Protein AF-A0A924QAB0-F1 (afdb_monomer)

Radius of gyration: 37.14 Å; Cα contacts (8 Å, |Δi|>4): 170; chains: 1; bounding box: 120×72×113 Å

Secondary structure (DSSP, 8-state):
----------------HHHHHHHHHHHHHHHHHHHHHHHHHTTS---HHHHHHHHHHHHHT--TTGGGS----HHHHHHHHHHHHHTTS--HHHHHHHHHHHHTTTS-HHHHHHHHHHTT--HHHHHHHHHT----HHHHHHHHHHHHT-S--SSHHHHHHHHHHHHTTT--HHHHHHHSPPP-----THHHHT---------PPPP----------------------PPPP------PPPPPP-----

Mean predicted aligned error: 17.5 Å

Solvent-accessible surface area (backbone atoms only — not comparable to full-atom values): 16070 Å² total; per-residue (Å²): 138,85,86,81,85,81,77,82,81,72,80,79,75,79,72,70,63,70,61,59,52,56,54,50,46,38,51,52,50,50,50,54,50,49,54,52,52,49,59,49,46,75,74,41,78,48,31,68,52,50,48,54,52,52,54,54,50,57,63,72,71,54,50,86,76,56,68,75,47,69,77,80,51,74,65,54,52,51,53,50,52,52,53,36,35,75,70,63,72,37,44,56,59,62,24,39,41,52,52,44,66,69,34,60,75,70,44,27,73,59,37,52,51,53,51,39,50,77,40,63,47,53,68,66,55,45,48,56,39,51,68,74,57,86,74,60,64,65,62,33,51,47,55,52,45,46,74,73,63,68,62,78,29,70,38,67,68,48,30,52,52,57,37,51,52,41,46,76,31,40,44,54,70,70,58,34,56,72,71,48,57,77,31,60,71,78,78,57,75,70,63,67,74,72,66,66,84,81,79,76,80,87,82,83,86,85,87,83,80,87,83,86,86,82,85,89,82,90,84,83,84,87,80,91,81,88,84,91,84,83,87,85,78,89,82,87,79,86,77,87,77,86,80,80,88,83,80,82,87,133

Structure (mmCIF, N/CA/C/O backbone):
data_AF-A0A924QAB0-F1
#
_entry.id   AF-A0A924QAB0-F1
#
loop_
_atom_site.group_PDB
_atom_site.id
_atom_site.type_symbol
_atom_site.label_atom_id
_atom_site.label_alt_id
_atom_site.label_comp_id
_atom_site.label_asym_id
_atom_site.label_entity_id
_atom_site.label_seq_id
_atom_site.pdbx_PDB_ins_code
_atom_site.Cartn_x
_atom_site.Cartn_y
_atom_site.Cartn_z
_atom_site.occupancy
_atom_site.B_iso_or_equiv
_atom_site.auth_seq_id
_atom_site.auth_comp_id
_atom_site.auth_asym_id
_atom_site.auth_atom_id
_atom_site.pdbx_PDB_model_num
ATOM 1 N N . MET A 1 1 ? -47.669 15.654 79.015 1.00 45.69 1 MET A N 1
ATOM 2 C CA . MET A 1 1 ? -47.446 14.957 77.731 1.00 45.69 1 MET A CA 1
ATOM 3 C C . MET A 1 1 ? -46.705 15.909 76.801 1.00 45.69 1 MET A C 1
ATOM 5 O O . MET A 1 1 ? -47.313 16.860 76.335 1.00 45.69 1 MET A O 1
ATOM 9 N N . GLN A 1 2 ? -45.394 15.734 76.622 1.00 48.81 2 GLN A N 1
ATOM 10 C CA . GLN A 1 2 ? -44.591 16.508 75.665 1.00 48.81 2 GLN A CA 1
ATOM 11 C C . GLN A 1 2 ? -44.284 15.595 74.474 1.00 48.81 2 GLN A C 1
ATOM 13 O O . GLN A 1 2 ? -43.654 14.554 74.640 1.00 48.81 2 GLN A O 1
ATOM 18 N N . LEU A 1 3 ? -44.807 15.948 73.300 1.00 47.25 3 LEU A N 1
ATOM 19 C CA . LEU A 1 3 ? -44.614 15.214 72.050 1.00 47.25 3 LEU A CA 1
ATOM 20 C C . LEU A 1 3 ? -43.301 15.676 71.409 1.00 47.25 3 LEU A C 1
ATOM 22 O O . LEU A 1 3 ? -43.213 16.789 70.896 1.00 47.25 3 LEU A O 1
ATOM 26 N N . ALA A 1 4 ? -42.276 14.828 71.464 1.00 51.88 4 ALA A N 1
ATOM 27 C CA . ALA A 1 4 ? -41.023 15.043 70.754 1.00 51.88 4 ALA A CA 1
ATOM 28 C C . ALA A 1 4 ? -41.209 14.685 69.270 1.00 51.88 4 ALA A C 1
ATOM 30 O O . ALA A 1 4 ? -41.368 13.519 68.917 1.00 51.88 4 ALA A O 1
ATOM 31 N N . LEU A 1 5 ? -41.197 15.693 68.396 1.00 54.94 5 LEU A N 1
ATOM 32 C CA . LEU A 1 5 ? -41.153 15.509 66.945 1.00 54.94 5 LEU A CA 1
ATOM 33 C C . LEU A 1 5 ? -39.701 15.269 66.519 1.00 54.94 5 LEU A C 1
ATOM 35 O O . LEU A 1 5 ? -38.945 16.205 66.266 1.00 54.94 5 LEU A O 1
ATOM 39 N N . THR A 1 6 ? -39.296 14.004 66.474 1.00 59.25 6 THR A N 1
ATOM 40 C CA . THR A 1 6 ? -37.994 13.591 65.941 1.00 59.25 6 THR A CA 1
ATOM 41 C C . THR A 1 6 ? -38.109 13.459 64.423 1.00 59.25 6 THR A C 1
ATOM 43 O O . THR A 1 6 ? -38.646 12.479 63.913 1.00 59.25 6 THR A O 1
ATOM 46 N N . PHE A 1 7 ? -37.639 14.463 63.683 1.00 59.56 7 PHE A N 1
ATOM 47 C CA . PHE A 1 7 ? -37.536 14.370 62.226 1.00 59.56 7 PHE A CA 1
ATOM 48 C C . PHE A 1 7 ? -36.363 13.452 61.840 1.00 59.56 7 PHE A C 1
ATOM 50 O O . PHE A 1 7 ? -35.238 13.706 62.281 1.00 59.56 7 PHE A O 1
ATOM 57 N N . PRO A 1 8 ? -36.575 12.412 61.011 1.00 58.19 8 PRO A N 1
ATOM 58 C CA . PRO A 1 8 ? -35.480 11.600 60.503 1.00 58.19 8 PRO A CA 1
ATOM 59 C C . PRO A 1 8 ? -34.664 12.421 59.499 1.00 58.19 8 PRO A C 1
ATOM 61 O O . PRO A 1 8 ? -35.151 12.806 58.437 1.00 58.19 8 PRO A O 1
ATOM 64 N N . GLN A 1 9 ? -33.406 12.697 59.841 1.00 59.97 9 GLN A N 1
ATOM 65 C CA . GLN A 1 9 ? -32.417 13.226 58.906 1.00 59.97 9 GLN A CA 1
ATOM 66 C C . GLN A 1 9 ? -32.109 12.132 57.879 1.00 59.97 9 GLN A C 1
ATOM 68 O O . GLN A 1 9 ? -31.335 11.215 58.151 1.00 59.97 9 GLN A O 1
ATOM 73 N N . LEU A 1 10 ? -32.738 12.198 56.705 1.00 58.28 10 LEU A N 1
ATOM 74 C CA . LEU A 1 10 ? -32.291 11.404 55.567 1.00 58.28 10 LEU A CA 1
ATOM 75 C C . LEU A 1 10 ? -30.968 11.999 55.068 1.00 58.28 10 LEU A C 1
ATOM 77 O O . LEU A 1 10 ? -30.916 13.206 54.810 1.00 58.28 10 LEU A O 1
ATOM 81 N N . PRO A 1 11 ? -29.898 11.197 54.927 1.00 58.97 11 PRO A N 1
ATOM 82 C CA . PRO A 1 11 ? -28.639 11.702 54.414 1.00 58.97 11 PRO A CA 1
ATOM 83 C C . PRO A 1 11 ? -28.859 12.187 52.981 1.00 58.97 11 PRO A C 1
ATOM 85 O O . PRO A 1 11 ? -29.221 11.415 52.090 1.00 58.97 11 PRO A O 1
ATOM 88 N N . ILE A 1 12 ? -28.649 13.486 52.768 1.00 57.72 12 ILE A N 1
ATOM 89 C CA . ILE A 1 12 ? -28.595 14.092 51.441 1.00 57.72 12 ILE A CA 1
ATOM 90 C C . ILE A 1 12 ? -27.483 13.358 50.696 1.00 57.72 12 ILE A C 1
ATOM 92 O O . ILE A 1 12 ? -26.300 13.543 50.981 1.00 57.72 12 ILE A O 1
ATOM 96 N N . SER A 1 13 ? -27.864 12.477 49.773 1.00 60.22 13 SER A N 1
ATOM 97 C CA . SER A 1 13 ? -26.917 11.837 48.872 1.00 60.22 13 SER A CA 1
ATOM 98 C C . SER A 1 13 ? -26.316 12.943 48.018 1.00 60.22 13 SER A C 1
ATOM 100 O O . SER A 1 13 ? -26.971 13.474 47.120 1.00 60.22 13 SER A O 1
ATOM 102 N N . VAL A 1 14 ? -25.092 13.349 48.353 1.00 53.97 14 VAL A N 1
ATOM 103 C CA . VAL A 1 14 ? -24.302 14.286 47.558 1.00 53.97 14 VAL A CA 1
ATOM 104 C C . VAL A 1 14 ? -24.039 13.592 46.229 1.00 53.97 14 VAL A C 1
ATOM 106 O O . VAL A 1 14 ? -23.159 12.746 46.096 1.00 53.97 14 VAL A O 1
ATOM 109 N N . ASN A 1 15 ? -24.907 13.880 45.267 1.00 55.28 15 ASN A N 1
ATOM 110 C CA . ASN A 1 15 ? -24.904 13.251 43.963 1.00 55.28 15 ASN A CA 1
ATOM 111 C C . ASN A 1 15 ? -23.582 13.602 43.269 1.00 55.28 15 ASN A C 1
ATOM 113 O O . ASN A 1 15 ? -23.280 14.780 43.055 1.00 55.28 15 ASN A O 1
ATOM 117 N N . ASN A 1 16 ? -22.785 12.587 42.939 1.00 56.59 16 ASN A N 1
ATOM 118 C CA . ASN A 1 16 ? -21.448 12.723 42.366 1.00 56.59 16 ASN A CA 1
ATOM 119 C C . ASN A 1 16 ? -21.544 13.134 40.878 1.00 56.59 16 ASN A C 1
ATOM 121 O O . ASN A 1 16 ? -21.254 12.363 39.966 1.00 56.59 16 ASN A O 1
ATOM 125 N N . ARG A 1 17 ? -22.048 14.349 40.615 1.00 55.59 17 ARG A N 1
ATOM 126 C CA . ARG A 1 17 ? -22.424 14.854 39.278 1.00 55.59 17 ARG A CA 1
ATOM 127 C C . ARG A 1 17 ? -21.238 14.939 38.312 1.00 55.59 17 ARG A C 1
ATOM 129 O O . ARG A 1 17 ? -21.429 14.791 37.108 1.00 55.59 17 ARG A O 1
ATOM 136 N N . VAL A 1 18 ? -20.033 15.133 38.849 1.00 53.94 18 VAL A N 1
ATOM 137 C CA . VAL A 1 18 ? -18.791 15.332 38.085 1.00 53.94 18 VAL A CA 1
ATOM 138 C C . VAL A 1 18 ? -18.344 14.054 37.365 1.00 53.94 18 VAL A C 1
ATOM 140 O O . VAL A 1 18 ? -17.901 14.130 36.222 1.00 53.94 18 VAL A O 1
ATOM 143 N N . MET A 1 19 ? -18.544 12.873 37.964 1.00 50.47 19 MET A N 1
ATOM 144 C CA . MET A 1 19 ? -18.186 11.608 37.304 1.00 50.47 19 MET A CA 1
ATOM 145 C C . MET A 1 19 ? -19.077 11.318 36.085 1.00 50.47 19 MET A C 1
ATOM 147 O O . MET A 1 19 ? -18.583 10.885 35.050 1.00 50.47 19 MET A O 1
ATOM 151 N N . SER A 1 20 ? -20.373 11.655 36.151 1.00 60.69 20 SER A N 1
ATOM 152 C CA . SER A 1 20 ? -21.296 11.417 35.027 1.00 60.69 20 SER A CA 1
ATOM 153 C C . SER A 1 20 ? -20.988 12.264 33.784 1.00 60.69 20 SER A C 1
ATOM 155 O O . SER A 1 20 ? -21.244 11.820 32.665 1.00 60.69 20 SER A O 1
ATOM 157 N N . SER A 1 21 ? -20.426 13.469 33.959 1.00 66.94 21 SER A N 1
ATOM 158 C CA . SER A 1 21 ? -20.079 14.342 32.831 1.00 66.94 21 SER A CA 1
ATOM 159 C C . SER A 1 21 ? -18.831 13.870 32.093 1.00 66.94 21 SER A C 1
ATOM 161 O O . SER A 1 21 ? -18.817 13.873 30.866 1.00 66.94 21 SER A O 1
ATOM 163 N N . GLU A 1 22 ? -17.807 13.404 32.813 1.00 66.75 22 GLU A N 1
ATOM 164 C CA . GLU A 1 22 ? -16.574 12.924 32.176 1.00 66.75 22 GLU A CA 1
ATOM 165 C C . GLU A 1 22 ? -16.809 11.647 31.362 1.00 66.75 22 GLU A C 1
ATOM 167 O O . GLU A 1 22 ? -16.262 11.493 30.267 1.00 66.75 22 GLU A O 1
ATOM 172 N N . ASP A 1 23 ? -17.653 10.744 31.863 1.00 71.62 23 ASP A N 1
ATOM 173 C CA . ASP A 1 23 ? -18.007 9.517 31.150 1.00 71.62 23 ASP A CA 1
ATOM 174 C C . ASP A 1 23 ? -18.865 9.801 29.909 1.00 71.62 23 ASP A C 1
ATOM 176 O O . ASP A 1 23 ? -18.652 9.186 28.859 1.00 71.62 23 ASP A O 1
ATOM 180 N N . ALA A 1 24 ? -19.778 10.775 29.975 1.00 75.44 24 ALA A N 1
ATOM 181 C CA . ALA A 1 24 ? -20.552 11.220 28.816 1.00 75.44 24 ALA A CA 1
ATOM 182 C C . ALA A 1 24 ? -19.652 11.818 27.718 1.00 75.44 24 ALA A C 1
ATOM 184 O O . ALA A 1 24 ? -19.789 11.461 26.542 1.00 75.44 24 ALA A O 1
ATOM 185 N N . ASP A 1 25 ? -18.676 12.647 28.095 1.00 74.94 25 ASP A N 1
ATOM 186 C CA . ASP A 1 25 ? -17.728 13.254 27.155 1.00 74.94 25 ASP A CA 1
ATOM 187 C C . ASP A 1 25 ? -16.819 12.199 26.496 1.00 74.94 25 ASP A C 1
ATOM 189 O O . ASP A 1 25 ? -16.571 12.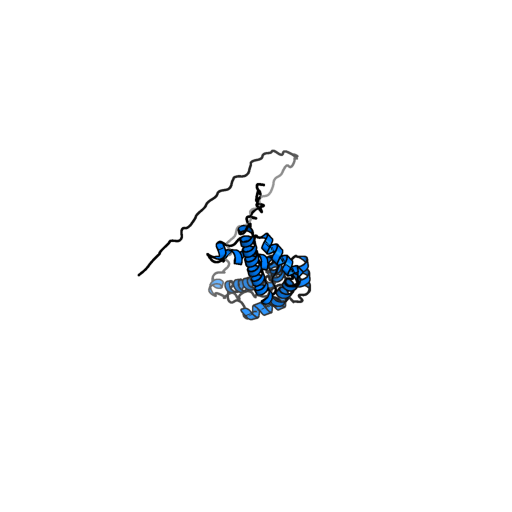242 25.283 1.00 74.94 25 ASP A O 1
ATOM 193 N N . LYS A 1 26 ? -16.353 11.199 27.264 1.00 75.25 26 LYS A N 1
ATOM 194 C CA . LYS A 1 26 ? -15.599 10.047 26.728 1.00 75.25 26 LYS A CA 1
ATOM 195 C C . LYS A 1 26 ? -16.433 9.256 25.726 1.00 75.25 26 LYS A C 1
ATOM 197 O O . LYS A 1 26 ? -15.941 8.914 24.647 1.00 75.25 26 LYS A O 1
ATOM 202 N N . GLN A 1 27 ? -17.699 8.990 26.044 1.00 80.56 27 GLN A N 1
ATOM 203 C CA . GLN A 1 27 ? -18.613 8.281 25.149 1.00 80.56 27 GLN A CA 1
ATOM 204 C C . GLN A 1 27 ? -18.868 9.063 23.856 1.00 80.56 27 GLN A C 1
ATOM 206 O O . GLN A 1 27 ? -18.890 8.471 22.774 1.00 80.56 27 GLN A O 1
ATOM 211 N N . GLU A 1 28 ? -19.028 10.385 23.923 1.00 82.88 28 GLU A N 1
ATOM 212 C 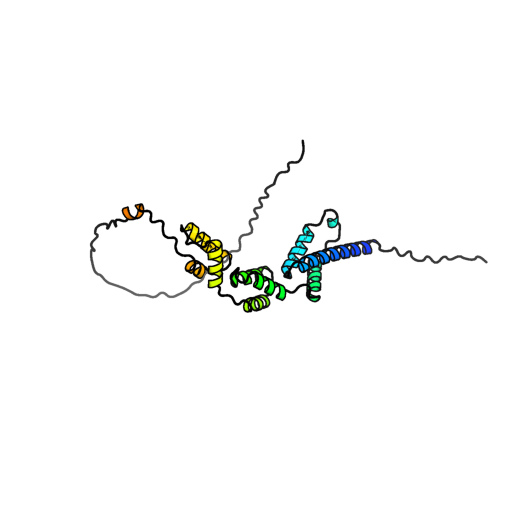CA . GLU A 1 28 ? -19.183 11.218 22.729 1.00 82.88 28 GLU A CA 1
ATOM 213 C C . GLU A 1 28 ? -17.912 11.202 21.865 1.00 82.88 28 GLU A C 1
ATOM 215 O O . GLU A 1 28 ? -17.983 11.027 20.642 1.00 82.88 28 GLU A O 1
ATOM 220 N N . ALA A 1 29 ? -16.733 11.300 22.486 1.00 81.06 29 ALA A N 1
ATOM 221 C CA . ALA A 1 29 ? -15.455 11.191 21.790 1.00 81.06 29 ALA A CA 1
ATOM 222 C C . ALA A 1 29 ? -15.280 9.820 21.109 1.00 81.06 29 ALA A C 1
ATOM 224 O O . ALA A 1 29 ? -14.831 9.753 19.958 1.00 81.06 29 ALA A O 1
ATOM 225 N N . ALA A 1 30 ? -15.682 8.734 21.775 1.00 84.44 30 ALA A N 1
ATOM 226 C CA . ALA A 1 30 ? -15.679 7.385 21.215 1.00 84.44 30 ALA A CA 1
ATOM 227 C C . ALA A 1 30 ? -16.650 7.255 20.027 1.00 84.44 30 ALA A C 1
ATOM 229 O O . ALA A 1 30 ? -16.272 6.727 18.979 1.00 84.44 30 ALA A O 1
ATOM 230 N N . LYS A 1 31 ? -17.867 7.813 20.126 1.00 88.12 31 LYS A N 1
ATOM 231 C CA . LYS A 1 31 ? -18.843 7.859 19.018 1.00 88.12 31 LYS A CA 1
ATOM 232 C C . LYS A 1 31 ? -18.293 8.616 17.808 1.00 88.12 31 LYS A C 1
ATOM 234 O O . LYS A 1 31 ? -18.409 8.140 16.680 1.00 88.12 31 LYS A O 1
ATOM 239 N N . LYS A 1 32 ? -17.638 9.763 18.019 1.00 87.69 32 LYS A N 1
ATOM 240 C CA . LYS A 1 32 ? -16.993 10.538 16.942 1.00 87.69 32 LYS A CA 1
ATOM 241 C C . LYS A 1 32 ? -15.880 9.743 16.254 1.00 87.69 32 LYS A C 1
ATOM 243 O O . LYS A 1 32 ? -15.826 9.716 15.022 1.00 87.69 32 LYS A O 1
ATOM 248 N N . LEU A 1 33 ? -15.026 9.058 17.022 1.00 89.12 33 LEU A N 1
ATOM 249 C CA . LEU A 1 33 ? -13.983 8.181 16.475 1.00 89.12 33 LEU A CA 1
ATOM 250 C C . LEU A 1 33 ? -14.575 7.014 15.684 1.00 89.12 33 LEU A C 1
ATOM 252 O O . LEU A 1 33 ? -14.123 6.753 14.569 1.00 89.12 33 LEU A O 1
ATOM 256 N N . ARG A 1 34 ? -15.623 6.371 16.210 1.00 91.25 34 ARG A N 1
ATOM 257 C CA . ARG A 1 34 ? -16.352 5.307 15.512 1.00 91.25 34 ARG A CA 1
ATOM 258 C C . ARG A 1 34 ? -16.911 5.797 14.181 1.00 91.25 34 ARG A C 1
ATOM 260 O O . ARG A 1 34 ? -16.648 5.189 13.151 1.00 91.25 34 ARG A O 1
ATOM 267 N N . ASN A 1 35 ? -17.607 6.933 14.176 1.00 92.62 35 ASN A N 1
ATOM 268 C CA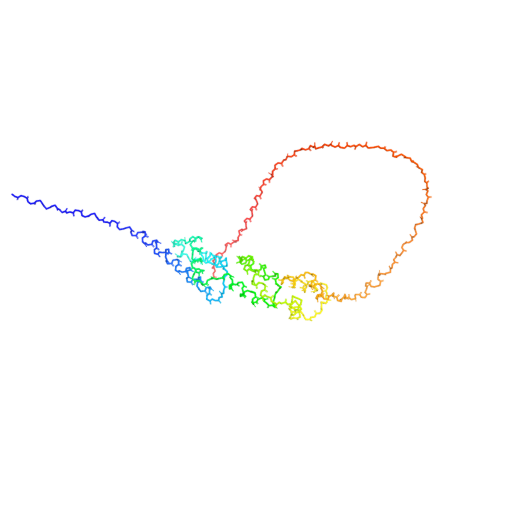 . ASN A 1 35 ? -18.161 7.525 12.958 1.00 92.62 35 ASN A CA 1
ATOM 269 C C . ASN A 1 35 ? -17.068 7.859 11.936 1.00 92.62 35 ASN A C 1
ATOM 271 O O . ASN A 1 35 ? -17.255 7.668 10.735 1.00 92.62 35 ASN A O 1
ATOM 275 N N . LYS A 1 36 ? -15.900 8.329 12.392 1.00 92.31 36 LYS A N 1
ATOM 276 C CA . LYS A 1 36 ? -14.752 8.570 11.513 1.00 92.31 36 LYS A CA 1
ATOM 277 C C . LYS A 1 36 ? -14.202 7.270 10.923 1.00 92.31 36 LYS A C 1
ATOM 279 O O . LYS A 1 36 ? -13.924 7.246 9.727 1.00 92.31 36 LYS A O 1
ATOM 284 N N . ALA A 1 37 ? -14.057 6.221 11.731 1.00 93.88 37 ALA A N 1
ATOM 285 C CA . ALA A 1 37 ? -13.598 4.909 11.279 1.00 93.88 37 ALA A CA 1
ATOM 286 C C . ALA A 1 37 ? -14.553 4.314 10.236 1.00 93.88 37 ALA A C 1
ATOM 288 O O . ALA A 1 37 ? -14.110 3.907 9.166 1.00 93.88 37 ALA A O 1
ATOM 289 N N . LEU A 1 38 ? -15.862 4.371 10.495 1.00 94.75 38 LEU A N 1
ATOM 290 C CA . LEU A 1 38 ? -16.883 3.913 9.554 1.00 94.75 38 LEU A CA 1
ATOM 291 C C . LEU A 1 38 ? -16.822 4.686 8.233 1.00 94.75 38 LEU A C 1
ATOM 293 O O . LEU A 1 38 ? -16.769 4.063 7.184 1.00 94.75 38 LEU A O 1
ATOM 297 N N . ARG A 1 39 ? -16.713 6.022 8.260 1.00 94.50 39 ARG A N 1
ATOM 298 C CA . ARG A 1 39 ? -16.546 6.829 7.032 1.00 94.50 39 ARG A CA 1
ATOM 299 C C . ARG A 1 39 ? -15.318 6.431 6.206 1.00 94.50 39 ARG A C 1
ATOM 301 O O . ARG A 1 39 ? -15.340 6.517 4.980 1.00 94.50 39 ARG A O 1
ATOM 308 N N . LEU A 1 40 ? -14.223 6.046 6.866 1.00 94.25 40 LEU A N 1
ATOM 309 C CA . LEU A 1 40 ? -13.038 5.543 6.167 1.00 94.25 40 LEU A CA 1
ATOM 310 C C . LEU A 1 40 ? -13.343 4.195 5.506 1.00 94.25 40 LEU A C 1
ATOM 312 O O . LEU A 1 40 ? -13.092 4.041 4.312 1.00 94.25 40 LEU A O 1
ATOM 316 N N . LEU A 1 41 ? -13.925 3.263 6.260 1.00 94.38 41 LEU A N 1
ATOM 317 C CA . LEU A 1 41 ? -14.242 1.907 5.806 1.00 94.38 41 LEU A CA 1
ATOM 318 C C . LEU A 1 41 ? -15.299 1.870 4.696 1.00 94.38 41 LEU A C 1
ATOM 320 O O . LEU A 1 41 ? -15.182 1.066 3.782 1.00 94.38 41 LEU A O 1
ATOM 324 N N . THR A 1 42 ? -16.267 2.791 4.687 1.00 93.62 42 THR A N 1
ATOM 325 C CA . THR A 1 42 ? -17.255 2.890 3.598 1.00 93.62 42 THR A CA 1
ATOM 326 C C . THR A 1 42 ? -16.649 3.360 2.279 1.00 93.62 42 THR A C 1
ATOM 328 O O . THR A 1 42 ? -17.246 3.160 1.229 1.00 93.62 42 THR A O 1
ATOM 331 N N . THR A 1 43 ? -15.491 4.027 2.311 1.00 92.25 43 THR A N 1
ATOM 332 C CA . THR A 1 43 ? -14.850 4.540 1.090 1.00 92.25 43 THR A CA 1
ATOM 333 C C . THR A 1 43 ? -14.007 3.466 0.406 1.00 92.25 43 THR A C 1
ATOM 335 O O . THR A 1 43 ? -13.955 3.401 -0.819 1.00 92.25 43 THR A O 1
ATOM 338 N N . ARG A 1 44 ? -13.280 2.669 1.194 1.00 93.06 44 ARG A N 1
ATOM 339 C CA . ARG A 1 44 ? -12.413 1.583 0.722 1.00 93.06 44 ARG A CA 1
ATOM 340 C C . ARG A 1 44 ? -12.008 0.684 1.886 1.00 93.06 44 ARG A C 1
ATOM 342 O O . ARG A 1 44 ? -12.015 1.122 3.038 1.00 93.06 44 ARG A O 1
ATOM 349 N N . GLU A 1 45 ? -11.505 -0.499 1.556 1.00 94.44 45 GLU A N 1
ATOM 350 C CA . GLU A 1 45 ? -10.828 -1.370 2.516 1.00 94.44 45 GLU A CA 1
ATOM 351 C C . GLU A 1 45 ? -9.609 -0.664 3.133 1.00 94.44 45 GLU A C 1
ATOM 353 O O . GLU A 1 45 ? -8.854 0.043 2.452 1.00 94.44 45 GLU A O 1
ATOM 358 N N . HIS A 1 46 ? -9.414 -0.859 4.435 1.00 95.19 46 HIS A N 1
ATOM 359 C CA . HIS A 1 46 ? -8.268 -0.349 5.186 1.00 95.19 46 HIS A CA 1
ATOM 360 C C . HIS A 1 46 ? -7.666 -1.467 6.040 1.00 95.19 46 HIS A C 1
ATOM 362 O O . HIS A 1 46 ? -8.406 -2.224 6.671 1.00 95.19 46 HIS A O 1
ATOM 368 N N . SER A 1 47 ? -6.335 -1.531 6.110 1.00 95.69 47 SER A N 1
ATOM 369 C CA . SER A 1 47 ? -5.667 -2.425 7.055 1.00 95.69 47 SER A CA 1
ATOM 370 C C . SER A 1 47 ? -5.867 -1.944 8.489 1.00 95.69 47 SER A C 1
ATOM 372 O O . SER A 1 47 ? -6.113 -0.752 8.742 1.00 95.69 47 SER A O 1
ATOM 374 N N . ARG A 1 48 ? -5.704 -2.864 9.442 1.00 95.12 48 ARG A N 1
ATOM 375 C CA . ARG A 1 48 ? -5.741 -2.539 10.870 1.00 95.12 48 ARG A CA 1
ATOM 376 C C . ARG A 1 48 ? -4.766 -1.410 11.213 1.00 95.12 48 ARG A C 1
ATOM 378 O O . ARG A 1 48 ? -5.160 -0.417 11.827 1.00 95.12 48 ARG A O 1
ATOM 385 N N . GLU A 1 49 ? -3.512 -1.509 10.776 1.00 93.88 49 GLU A N 1
ATOM 386 C CA . GLU A 1 49 ? -2.498 -0.482 11.048 1.00 93.88 49 GLU A CA 1
ATOM 387 C C . GLU A 1 49 ? -2.807 0.862 10.379 1.00 93.88 49 GLU A C 1
ATOM 389 O O . GLU A 1 49 ? -2.591 1.919 10.983 1.00 93.88 49 GLU A O 1
ATOM 394 N N . GLU A 1 50 ? -3.361 0.856 9.163 1.00 93.38 50 GLU A N 1
ATOM 395 C CA . GLU A 1 50 ? -3.743 2.088 8.474 1.00 93.38 50 GLU A CA 1
ATOM 396 C C . GLU A 1 50 ? -4.856 2.826 9.235 1.00 93.38 50 GLU A C 1
ATOM 398 O O . GLU A 1 50 ? -4.791 4.052 9.393 1.00 93.38 50 GLU A O 1
ATOM 403 N N . LEU A 1 51 ? -5.847 2.096 9.762 1.00 93.81 51 LEU A N 1
ATOM 404 C CA . LEU A 1 51 ? -6.894 2.671 10.611 1.00 93.81 51 LEU A CA 1
ATOM 405 C C . LEU A 1 51 ? -6.330 3.227 11.913 1.00 93.81 51 LEU A C 1
ATOM 407 O O . LEU A 1 51 ? -6.625 4.376 12.248 1.00 93.81 51 LEU A O 1
ATOM 411 N N . LEU A 1 52 ? -5.487 2.466 12.618 1.00 93.06 52 LEU A N 1
ATOM 412 C CA . LEU A 1 52 ? -4.846 2.928 13.854 1.00 93.06 52 LEU A CA 1
ATOM 413 C C . LEU A 1 52 ? -4.096 4.243 13.623 1.00 93.06 52 LEU A C 1
ATOM 415 O O . LEU A 1 52 ? -4.269 5.207 14.375 1.00 93.06 52 LEU A O 1
ATOM 419 N N . ARG A 1 53 ? -3.319 4.321 12.537 1.00 91.62 53 ARG A N 1
ATOM 420 C CA . ARG A 1 53 ? -2.553 5.517 12.174 1.00 91.62 53 ARG A CA 1
ATOM 421 C C . ARG A 1 53 ? -3.457 6.710 11.867 1.00 91.62 53 ARG A C 1
ATOM 423 O O . ARG A 1 53 ? -3.217 7.802 12.382 1.00 91.62 53 ARG A O 1
ATOM 430 N N . LYS A 1 54 ? -4.503 6.521 11.056 1.00 90.94 54 LYS A N 1
ATOM 431 C CA . LYS A 1 54 ? -5.433 7.599 10.671 1.00 90.94 54 LYS A CA 1
ATOM 432 C C . LYS A 1 54 ? -6.259 8.106 11.848 1.00 90.94 54 LYS A C 1
ATOM 434 O O . LYS A 1 54 ? -6.447 9.314 11.986 1.00 90.94 54 LYS A O 1
ATOM 439 N N . LEU A 1 55 ? -6.728 7.209 12.712 1.00 90.50 55 LEU A N 1
ATOM 440 C CA . LEU A 1 55 ? -7.478 7.578 13.911 1.00 90.50 55 LEU A CA 1
ATOM 441 C C . LEU A 1 55 ? -6.577 8.280 14.934 1.00 90.50 55 LEU A C 1
ATOM 443 O O . LEU A 1 55 ? -7.002 9.258 15.547 1.00 90.50 55 LEU A O 1
ATOM 447 N N . ALA A 1 56 ? -5.313 7.865 15.061 1.00 87.44 56 ALA A N 1
ATOM 448 C CA . ALA A 1 56 ? -4.331 8.566 15.885 1.00 87.44 56 ALA A CA 1
ATOM 449 C C . ALA A 1 56 ? -4.023 9.978 15.356 1.00 87.44 56 ALA A C 1
ATOM 451 O O . ALA A 1 56 ? -3.939 10.915 16.144 1.00 87.44 56 ALA A O 1
ATOM 452 N N . GLN A 1 57 ? -3.913 10.168 14.038 1.00 85.88 57 GLN A N 1
ATOM 453 C CA . GLN A 1 57 ? -3.731 11.498 13.438 1.00 85.88 57 GLN A CA 1
ATOM 454 C C . GLN A 1 57 ? -4.957 12.395 13.639 1.00 85.88 57 GLN A C 1
ATOM 456 O O . GLN A 1 57 ? -4.807 13.562 13.993 1.00 85.88 57 GLN A O 1
ATOM 461 N N . ALA A 1 58 ? -6.166 11.841 13.508 1.00 80.31 58 ALA A N 1
ATOM 462 C CA . ALA A 1 58 ? -7.405 12.571 13.774 1.00 80.31 58 ALA A CA 1
ATOM 463 C C . ALA A 1 58 ? -7.522 13.044 15.237 1.00 80.31 58 ALA A C 1
ATOM 465 O O . ALA A 1 58 ? -8.197 14.035 15.508 1.00 80.31 58 ALA A O 1
ATOM 466 N N . LYS A 1 59 ? -6.847 12.378 16.190 1.00 69.38 59 LYS A N 1
ATOM 467 C CA . LYS A 1 59 ? -6.723 12.873 17.574 1.00 69.38 59 LYS A CA 1
ATOM 468 C C . LYS A 1 59 ? -5.864 14.135 17.678 1.00 69.38 59 LYS A C 1
ATOM 470 O O . LYS A 1 59 ? -6.135 14.958 18.545 1.00 69.38 59 LYS A O 1
ATOM 475 N N . VAL A 1 60 ? -4.828 14.270 16.848 1.00 60.19 60 VAL A N 1
ATOM 476 C CA . VAL A 1 60 ? -3.896 15.414 16.881 1.00 60.19 60 VAL A CA 1
ATOM 477 C C . VAL A 1 60 ? -4.542 16.666 16.288 1.00 60.19 60 VAL A C 1
ATOM 479 O O . VAL A 1 60 ? -4.285 17.766 16.759 1.00 60.19 60 VAL A O 1
ATOM 482 N N . SER A 1 61 ? -5.417 16.505 15.296 1.00 57.69 61 SER A N 1
ATOM 483 C CA . SER A 1 61 ? -6.063 17.608 14.575 1.00 57.69 61 SER A CA 1
ATOM 484 C C . SER A 1 61 ? -7.347 18.148 15.227 1.00 57.69 61 SER A C 1
ATOM 486 O O . SER A 1 61 ? -8.114 18.834 14.556 1.00 57.69 61 SER A O 1
ATOM 488 N N . ARG A 1 62 ? -7.633 17.806 16.489 1.00 63.94 62 ARG A N 1
ATOM 489 C CA . ARG A 1 62 ? -8.845 18.261 17.193 1.00 63.94 62 ARG A CA 1
ATOM 490 C C . ARG A 1 62 ? -8.827 19.769 17.457 1.00 63.94 62 ARG A C 1
ATOM 492 O O . ARG A 1 62 ? -7.768 20.358 17.673 1.00 63.94 62 ARG A O 1
ATOM 499 N N . SER A 1 63 ? -10.006 20.390 17.444 1.00 55.41 63 SER A N 1
ATOM 500 C CA . SER A 1 63 ? -10.158 21.839 17.640 1.00 55.41 63 SER A CA 1
ATOM 501 C C . SER A 1 63 ? -9.826 22.272 19.080 1.00 55.41 63 SER A C 1
ATOM 503 O O . SER A 1 63 ? -9.828 21.467 20.010 1.00 55.41 63 SER A O 1
ATOM 505 N N . ARG A 1 64 ? -9.571 23.572 19.301 1.00 55.00 64 ARG A N 1
ATOM 506 C CA . ARG A 1 64 ? -9.227 2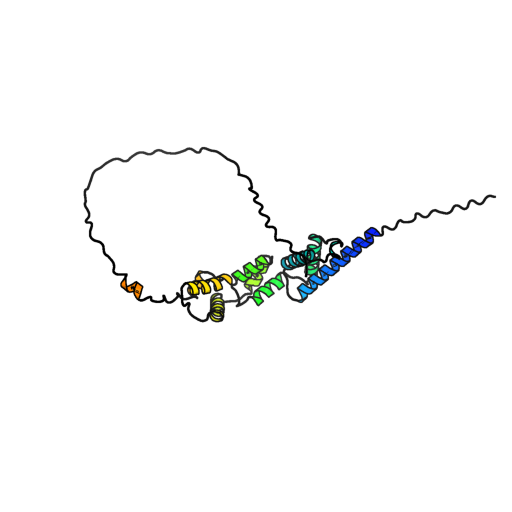4.127 20.629 1.00 55.00 64 ARG A CA 1
ATOM 507 C C . ARG A 1 64 ? -10.325 23.887 21.688 1.00 55.00 64 ARG A C 1
ATOM 509 O O . ARG A 1 64 ? -10.002 23.784 22.865 1.00 55.00 64 ARG A O 1
ATOM 516 N N . GLN A 1 65 ? -11.590 23.747 21.278 1.00 52.97 65 GLN A N 1
ATOM 517 C CA . GLN A 1 65 ? -12.707 23.349 22.154 1.00 52.97 65 GLN A CA 1
ATOM 518 C C . GLN A 1 65 ? -12.683 21.850 22.499 1.00 52.97 65 GLN A C 1
ATOM 520 O O . GLN A 1 65 ? -12.982 21.473 23.626 1.00 52.97 65 GLN A O 1
ATOM 525 N N . GLU A 1 66 ? -12.267 20.995 21.563 1.00 54.50 66 GLU A N 1
ATOM 526 C CA . GLU A 1 66 ? -12.156 19.541 21.751 1.00 54.50 66 GLU A CA 1
ATOM 527 C C . GLU A 1 66 ? -10.909 19.121 22.544 1.00 54.50 66 GLU A C 1
ATOM 529 O O . GLU A 1 66 ? -10.841 17.993 23.030 1.00 54.50 66 GLU A O 1
ATOM 534 N N . ALA A 1 67 ? -9.928 20.016 22.695 1.00 57.84 67 ALA A N 1
ATOM 535 C CA . ALA A 1 67 ? -8.746 19.800 23.528 1.00 57.84 67 ALA A CA 1
ATOM 536 C C . ALA A 1 67 ? -9.074 19.706 25.031 1.00 57.84 67 ALA A C 1
ATOM 538 O O . ALA A 1 67 ? -8.259 19.195 25.794 1.00 57.84 67 ALA A O 1
ATOM 539 N N . ARG A 1 68 ? -10.255 20.193 25.448 1.00 56.19 68 ARG A N 1
ATOM 540 C CA . ARG A 1 68 ? -10.743 20.114 26.833 1.00 56.19 68 ARG A CA 1
ATOM 541 C C . ARG A 1 68 ? -11.440 18.785 27.145 1.00 56.19 68 ARG A C 1
ATOM 543 O O . ARG A 1 68 ? -11.560 18.438 28.313 1.00 56.19 68 ARG A O 1
ATOM 550 N N . ALA A 1 69 ? -11.880 18.051 26.122 1.00 61.28 69 ALA A N 1
ATOM 551 C CA . ALA A 1 69 ? -12.519 16.753 26.297 1.00 61.28 69 ALA A CA 1
ATOM 552 C C . ALA A 1 69 ? -11.484 15.675 26.674 1.00 61.28 69 ALA A C 1
ATOM 554 O O . ALA A 1 69 ? -10.342 15.729 26.196 1.00 61.28 69 ALA A O 1
ATOM 555 N N . PRO A 1 70 ? -11.873 14.663 27.472 1.00 62.84 70 PRO A N 1
ATOM 556 C CA . PRO A 1 70 ? -11.008 13.544 27.812 1.00 62.84 70 PRO A CA 1
ATOM 557 C C . PRO A 1 70 ? -10.458 12.887 26.543 1.00 62.84 70 PRO A C 1
ATOM 559 O O . PRO A 1 70 ? -11.160 12.634 25.555 1.00 62.84 70 PRO A O 1
ATOM 562 N N . LYS A 1 71 ? -9.143 12.675 26.543 1.00 64.94 71 LYS A N 1
ATOM 563 C CA . LYS A 1 71 ? -8.412 12.154 25.395 1.00 64.94 71 LYS A CA 1
ATOM 564 C C . LYS A 1 71 ? -8.539 10.630 25.417 1.00 64.94 71 LYS A C 1
ATOM 566 O O . LYS A 1 71 ? -8.023 10.031 26.348 1.00 64.94 71 LYS A O 1
ATOM 571 N N . PRO A 1 72 ? -9.189 9.999 24.423 1.00 66.00 72 PRO A N 1
ATOM 572 C CA . PRO A 1 72 ? -9.186 8.550 24.346 1.00 66.00 72 PRO A CA 1
ATOM 573 C C . PRO A 1 72 ? -7.752 8.074 24.149 1.00 66.00 72 PRO A C 1
ATOM 575 O O . PRO A 1 72 ? -6.992 8.676 23.371 1.00 66.00 72 PRO A O 1
ATOM 578 N N . ASP A 1 73 ? -7.390 6.995 24.818 1.00 77.44 73 ASP A N 1
ATOM 579 C CA . ASP A 1 73 ? -6.040 6.455 24.825 1.00 77.44 73 ASP A CA 1
ATOM 580 C C . ASP A 1 73 ? -5.753 5.647 23.561 1.00 77.44 73 ASP A C 1
ATOM 582 O O . ASP A 1 73 ? -6.612 5.449 22.690 1.00 77.44 73 ASP A O 1
ATOM 586 N N . LYS A 1 74 ? -4.484 5.285 23.351 1.00 81.00 74 LYS A N 1
ATOM 587 C CA . LYS A 1 74 ? -4.114 4.418 22.218 1.00 81.00 74 LYS A CA 1
ATOM 588 C C . LYS A 1 74 ? -4.871 3.090 22.290 1.00 81.00 74 LYS A C 1
ATOM 590 O O . LYS A 1 74 ? -5.339 2.623 21.253 1.00 81.00 74 LYS A O 1
ATOM 595 N N . ASP A 1 75 ? -5.071 2.591 23.502 1.00 85.12 75 ASP A N 1
ATOM 596 C CA . ASP A 1 75 ? -5.762 1.337 23.784 1.00 85.12 75 ASP A CA 1
ATOM 597 C C . ASP A 1 75 ? -7.257 1.425 23.439 1.00 85.12 75 ASP A C 1
ATOM 599 O O . ASP A 1 75 ? -7.808 0.484 22.869 1.00 85.12 75 ASP A O 1
ATOM 603 N N . ASP A 1 76 ? -7.889 2.592 23.615 1.00 86.44 76 ASP A N 1
ATOM 604 C CA . ASP A 1 76 ? -9.276 2.819 23.179 1.00 86.44 76 ASP A CA 1
ATOM 605 C C . ASP A 1 76 ? -9.430 2.736 21.654 1.00 86.44 76 ASP A C 1
ATOM 607 O O . ASP A 1 76 ? -10.432 2.226 21.151 1.00 86.44 76 ASP A O 1
ATOM 611 N N . ILE A 1 77 ? -8.445 3.231 20.884 1.00 89.38 77 ILE A N 1
ATOM 612 C CA . ILE A 1 77 ? -8.477 3.080 19.418 1.00 89.38 77 ILE A CA 1
ATOM 613 C C . ILE A 1 77 ? -8.296 1.610 19.057 1.00 89.38 77 ILE A C 1
ATOM 615 O O . ILE A 1 77 ? -9.032 1.118 18.206 1.00 89.38 77 ILE A O 1
ATOM 619 N N . ALA A 1 78 ? -7.318 0.932 19.661 1.00 92.69 78 ALA A N 1
ATOM 620 C CA . ALA A 1 78 ? -7.075 -0.480 19.389 1.00 92.69 78 ALA A CA 1
ATOM 621 C C . ALA A 1 78 ? -8.346 -1.300 19.636 1.00 92.69 78 ALA A C 1
ATOM 623 O O . ALA A 1 78 ? -8.827 -1.952 18.717 1.00 92.69 78 ALA A O 1
ATOM 624 N N . THR A 1 79 ? -8.974 -1.116 20.798 1.00 93.50 79 THR A N 1
ATOM 625 C CA . THR A 1 79 ? -10.234 -1.773 21.174 1.00 93.50 79 THR A CA 1
ATOM 626 C C . THR A 1 79 ? -11.371 -1.454 20.200 1.00 93.50 79 THR A C 1
ATOM 628 O O . THR A 1 79 ? -12.119 -2.344 19.798 1.00 93.50 79 THR A O 1
ATOM 631 N N . LEU A 1 80 ? -11.501 -0.194 19.766 1.00 92.94 80 LEU A N 1
ATOM 632 C CA . LEU A 1 80 ? -12.488 0.195 18.755 1.00 92.94 80 LEU A CA 1
ATOM 633 C C . LEU A 1 80 ? -12.251 -0.537 17.426 1.00 92.94 80 LEU A C 1
ATOM 635 O O . LEU A 1 80 ? -13.201 -1.040 16.828 1.00 92.94 80 LEU A O 1
ATOM 639 N N . VAL A 1 81 ? -11.006 -0.567 16.944 1.00 94.50 81 VAL A N 1
ATOM 640 C CA . VAL A 1 81 ? -10.649 -1.217 15.676 1.00 94.50 81 VAL A CA 1
ATOM 641 C C . VAL A 1 81 ? -10.846 -2.727 15.771 1.00 94.50 81 VAL A C 1
ATOM 643 O O . VAL A 1 81 ? -11.416 -3.307 14.853 1.00 94.50 81 VAL A O 1
ATOM 646 N N . ASP A 1 82 ? -10.477 -3.341 16.891 1.00 95.00 82 ASP A N 1
ATOM 647 C CA . ASP A 1 82 ? -10.687 -4.768 17.136 1.00 95.00 82 ASP A CA 1
ATOM 648 C C . ASP A 1 82 ? -12.193 -5.098 17.179 1.00 95.00 82 ASP A C 1
ATOM 650 O O . ASP A 1 82 ? -12.637 -6.072 16.574 1.00 95.00 82 ASP A O 1
ATOM 654 N N . GLY A 1 83 ? -13.019 -4.229 17.775 1.00 95.25 83 GLY A N 1
ATOM 655 C CA . GLY A 1 83 ? -14.479 -4.354 17.736 1.00 95.25 83 GLY A CA 1
ATOM 656 C C . GLY A 1 83 ? -15.080 -4.195 16.332 1.00 95.25 83 GLY A C 1
ATOM 657 O O . GLY A 1 83 ? -16.069 -4.853 16.007 1.00 95.25 83 GLY A O 1
ATOM 658 N N . LEU A 1 84 ? -14.494 -3.348 15.480 1.00 94.44 84 LEU A N 1
ATOM 659 C CA . LEU A 1 84 ? -14.892 -3.216 14.073 1.00 94.44 84 LEU A CA 1
ATOM 660 C C . LEU A 1 84 ? -14.476 -4.439 13.246 1.00 94.44 84 LEU A C 1
ATOM 662 O O . LEU A 1 84 ? -15.249 -4.877 12.395 1.00 94.44 84 LEU A O 1
ATOM 666 N N . ALA A 1 85 ? -13.299 -5.007 13.513 1.00 95.19 85 ALA A N 1
ATOM 667 C CA . ALA A 1 85 ? -12.844 -6.248 12.894 1.00 95.19 85 ALA A CA 1
ATOM 668 C C . ALA A 1 85 ? -13.747 -7.429 13.288 1.00 95.19 85 ALA A C 1
ATOM 670 O O . ALA A 1 85 ? -14.205 -8.165 12.420 1.00 95.19 85 ALA A O 1
ATOM 671 N N . ALA A 1 86 ? -14.111 -7.546 14.571 1.00 95.62 86 ALA A N 1
ATOM 672 C CA . ALA A 1 86 ? -15.034 -8.576 15.060 1.00 95.62 86 ALA A CA 1
ATOM 673 C C . ALA A 1 86 ? -16.439 -8.476 14.436 1.00 95.62 86 ALA A C 1
ATOM 675 O O . ALA A 1 86 ? -17.101 -9.484 14.217 1.00 95.62 86 ALA A O 1
ATOM 676 N N . GLN A 1 87 ? -16.891 -7.261 14.115 1.00 94.81 87 GLN A N 1
ATOM 677 C CA . GLN A 1 87 ? -18.148 -7.012 13.397 1.00 94.81 87 GLN A CA 1
ATOM 678 C C . GLN A 1 87 ? -18.025 -7.200 11.872 1.00 94.81 87 GLN A C 1
ATOM 680 O O . GLN A 1 87 ? -18.990 -6.961 11.150 1.00 94.81 87 GLN A O 1
ATOM 685 N N . GLY A 1 88 ? -16.849 -7.574 11.361 1.00 93.81 88 GLY A N 1
ATOM 686 C CA . GLY A 1 88 ? -16.599 -7.799 9.937 1.00 93.81 88 GLY A CA 1
ATOM 687 C C . GLY A 1 88 ? -16.412 -6.529 9.102 1.00 93.81 88 GLY A C 1
ATOM 688 O O . GLY A 1 88 ? -16.215 -6.630 7.890 1.00 93.81 88 GLY A O 1
ATOM 689 N N . TRP A 1 89 ? -16.421 -5.337 9.711 1.00 94.56 89 TRP A N 1
ATOM 690 C CA . TRP A 1 89 ? -16.203 -4.070 8.999 1.00 94.56 89 TRP A CA 1
ATOM 691 C C . TRP A 1 89 ? -14.771 -3.921 8.489 1.00 94.56 89 TRP A C 1
ATOM 693 O O . TRP A 1 89 ? -14.552 -3.284 7.464 1.00 94.56 89 TRP A O 1
ATOM 703 N N . GLN A 1 90 ? -13.801 -4.499 9.197 1.00 95.44 90 GLN A N 1
ATOM 704 C CA . GLN A 1 90 ? -12.391 -4.489 8.826 1.00 95.44 90 GLN A CA 1
ATOM 705 C C . GLN A 1 90 ? -11.913 -5.925 8.606 1.00 95.44 90 GLN A C 1
ATOM 707 O O . GLN A 1 90 ? -12.215 -6.804 9.407 1.00 95.44 90 GLN A O 1
ATOM 712 N N . SER A 1 91 ? -11.184 -6.155 7.516 1.00 96.19 91 SER A N 1
ATOM 713 C CA . SER A 1 91 ? -10.530 -7.429 7.223 1.00 96.19 91 SER A CA 1
ATOM 714 C C . SER A 1 91 ? -9.210 -7.157 6.509 1.00 96.19 91 SER A C 1
ATOM 716 O O . SER A 1 91 ? -9.182 -6.505 5.463 1.00 96.19 91 SER A O 1
ATOM 718 N N . ASP A 1 92 ? -8.115 -7.653 7.086 1.00 96.00 92 ASP A N 1
ATOM 719 C CA . ASP A 1 92 ? -6.787 -7.556 6.474 1.00 96.00 92 ASP A CA 1
ATOM 720 C C . ASP A 1 92 ? -6.693 -8.408 5.195 1.00 96.00 92 ASP A C 1
ATOM 722 O O . ASP A 1 92 ? -6.015 -8.001 4.252 1.00 96.00 92 ASP A O 1
ATOM 726 N N . ASP A 1 93 ? -7.438 -9.516 5.115 1.00 95.75 93 ASP A N 1
ATOM 727 C CA . ASP A 1 93 ? -7.518 -10.371 3.922 1.00 95.75 93 ASP A CA 1
ATOM 728 C C . ASP A 1 93 ? -8.160 -9.614 2.751 1.00 95.75 93 ASP A C 1
ATOM 730 O O . ASP A 1 93 ? -7.544 -9.456 1.695 1.00 95.75 93 ASP A O 1
ATOM 734 N N . ARG A 1 94 ? -9.348 -9.021 2.969 1.00 95.94 94 ARG A N 1
ATOM 735 C CA . ARG A 1 94 ? -10.022 -8.199 1.943 1.00 95.94 94 ARG A CA 1
ATOM 736 C C . ARG A 1 94 ? -9.175 -7.005 1.524 1.00 95.94 94 ARG A C 1
ATOM 738 O O . ARG A 1 94 ? -9.156 -6.631 0.351 1.00 95.94 94 ARG A O 1
ATOM 745 N N . TYR A 1 95 ? -8.460 -6.395 2.470 1.00 96.81 95 TYR A N 1
ATOM 746 C CA . TYR A 1 95 ? -7.524 -5.322 2.154 1.00 96.81 95 TYR A CA 1
ATOM 747 C C . TYR A 1 95 ? -6.392 -5.805 1.243 1.00 96.81 95 TYR A C 1
ATOM 749 O O . TYR A 1 95 ? -6.075 -5.134 0.256 1.00 96.81 95 TYR A O 1
ATOM 757 N N . ALA A 1 96 ? -5.788 -6.954 1.556 1.00 97.00 96 ALA A N 1
ATOM 758 C CA . ALA A 1 96 ? -4.698 -7.513 0.773 1.00 97.00 96 ALA A CA 1
ATOM 759 C C . ALA A 1 96 ? -5.145 -7.825 -0.660 1.00 97.00 96 ALA A C 1
ATOM 761 O O . ALA A 1 96 ? -4.521 -7.346 -1.611 1.00 97.00 96 ALA A O 1
ATOM 762 N N . GLU A 1 97 ? -6.277 -8.510 -0.819 1.00 96.25 97 GLU A N 1
ATOM 763 C CA . GLU A 1 97 ? -6.894 -8.799 -2.118 1.00 96.25 97 GLU A CA 1
ATOM 764 C C . GLU A 1 97 ? -7.197 -7.522 -2.911 1.00 96.25 97 GLU A C 1
ATOM 766 O O . GLU A 1 97 ? -6.859 -7.414 -4.093 1.00 96.25 97 GLU A O 1
ATOM 771 N N . ALA A 1 98 ? -7.780 -6.507 -2.266 1.00 95.56 98 ALA A N 1
ATOM 772 C CA . ALA A 1 98 ? -8.096 -5.237 -2.912 1.00 95.56 98 ALA A CA 1
ATOM 773 C C . ALA A 1 98 ? -6.836 -4.512 -3.416 1.00 95.56 98 ALA A C 1
ATOM 775 O O . ALA A 1 98 ? -6.846 -3.917 -4.498 1.00 95.56 98 ALA A O 1
ATOM 776 N N . ILE A 1 99 ? -5.736 -4.553 -2.656 1.00 96.19 99 ILE A N 1
ATOM 777 C CA . ILE A 1 99 ? -4.457 -3.959 -3.063 1.00 96.19 99 ILE A CA 1
ATOM 778 C C . ILE A 1 99 ? -3.830 -4.730 -4.221 1.00 96.19 99 ILE A C 1
ATOM 780 O O . ILE A 1 99 ? -3.375 -4.088 -5.173 1.00 96.19 99 ILE A O 1
ATOM 784 N N . VAL A 1 100 ? -3.828 -6.064 -4.160 1.00 96.00 100 VAL A N 1
ATOM 785 C CA . VAL A 1 100 ? -3.337 -6.930 -5.240 1.00 96.00 100 VAL A CA 1
ATOM 786 C C . VAL A 1 100 ? -4.117 -6.647 -6.519 1.00 96.00 100 VAL A C 1
ATOM 788 O O . VAL A 1 100 ? -3.520 -6.259 -7.520 1.00 96.00 100 VAL A O 1
ATOM 791 N N . ARG A 1 101 ? -5.452 -6.700 -6.468 1.00 95.06 101 ARG A N 1
ATOM 792 C CA . ARG A 1 101 ? -6.323 -6.424 -7.618 1.00 95.06 101 ARG A CA 1
ATOM 793 C C . ARG A 1 101 ? -6.103 -5.032 -8.204 1.00 95.06 101 ARG A C 1
ATOM 795 O O . ARG A 1 101 ? -6.119 -4.864 -9.418 1.00 95.06 101 ARG A O 1
ATOM 802 N N . ARG A 1 102 ? -5.898 -4.019 -7.358 1.00 94.56 102 ARG A N 1
ATOM 803 C CA . ARG A 1 102 ? -5.659 -2.642 -7.814 1.00 94.56 102 ARG A CA 1
ATOM 804 C C . ARG A 1 102 ? -4.308 -2.478 -8.509 1.00 94.56 102 ARG A C 1
ATOM 806 O O . ARG A 1 102 ? -4.190 -1.629 -9.385 1.00 94.56 102 ARG A O 1
ATOM 813 N N . LEU A 1 103 ? -3.284 -3.198 -8.054 1.00 94.69 103 LEU A N 1
ATOM 814 C CA . LEU A 1 103 ? -1.910 -3.062 -8.544 1.00 94.69 103 LEU A CA 1
ATOM 815 C C . LEU A 1 103 ? -1.510 -4.110 -9.583 1.00 94.69 103 LEU A C 1
ATOM 817 O O . LEU A 1 103 ? -0.441 -3.962 -10.179 1.00 94.69 103 LEU A O 1
ATOM 821 N N . ALA A 1 104 ? -2.350 -5.113 -9.826 1.00 94.06 104 ALA A N 1
ATOM 822 C CA . ALA A 1 104 ? -2.190 -6.067 -10.912 1.00 94.06 104 ALA A CA 1
ATOM 823 C C . ALA A 1 104 ? -1.978 -5.325 -12.242 1.00 94.06 104 ALA A C 1
ATOM 825 O O . ALA A 1 104 ? -2.709 -4.386 -12.573 1.00 94.06 104 ALA A O 1
ATOM 826 N N . GLY A 1 105 ? -0.918 -5.680 -12.970 1.00 92.50 105 GLY A N 1
ATOM 827 C CA . GLY A 1 105 ? -0.551 -5.005 -14.220 1.00 92.50 105 GLY A CA 1
ATOM 828 C C . GLY A 1 105 ? -0.007 -3.573 -14.065 1.00 92.50 105 GLY A C 1
ATOM 829 O O . GLY A 1 105 ? 0.251 -2.898 -15.062 1.00 92.50 105 GLY A O 1
ATOM 830 N N . GLN A 1 106 ? 0.168 -3.069 -12.838 1.00 92.88 106 GLN A N 1
ATOM 831 C CA . GLN A 1 106 ? 0.679 -1.717 -12.562 1.00 92.88 106 GLN A CA 1
ATOM 832 C C . GLN A 1 106 ? 2.003 -1.692 -11.792 1.00 92.88 106 GLN A C 1
ATOM 834 O O . GLN A 1 106 ? 2.686 -0.660 -11.784 1.00 92.88 106 GLN A O 1
ATOM 839 N N . ALA A 1 107 ? 2.354 -2.792 -11.135 1.00 93.94 107 ALA A N 1
ATOM 840 C CA . ALA A 1 107 ? 3.574 -2.941 -10.358 1.00 93.94 107 ALA A CA 1
ATOM 841 C C . ALA A 1 107 ? 4.001 -4.412 -10.298 1.00 93.94 107 ALA A C 1
ATOM 843 O O . ALA A 1 107 ? 3.198 -5.306 -10.571 1.00 93.94 107 ALA A O 1
ATOM 844 N N . SER A 1 108 ? 5.251 -4.653 -9.906 1.00 95.19 108 SER A N 1
ATOM 845 C CA . SER A 1 108 ? 5.739 -6.016 -9.718 1.00 95.19 108 SER A CA 1
ATOM 846 C C . SER A 1 108 ? 5.106 -6.682 -8.500 1.00 95.19 108 SER A C 1
ATOM 848 O O . SER A 1 108 ? 4.752 -6.012 -7.519 1.00 95.19 108 SER A O 1
ATOM 850 N N . ARG A 1 109 ? 5.047 -8.018 -8.500 1.00 94.94 109 ARG A N 1
ATOM 851 C CA . ARG A 1 109 ? 4.615 -8.816 -7.339 1.00 94.94 109 ARG A CA 1
ATOM 852 C C . ARG A 1 109 ? 5.388 -8.441 -6.074 1.00 94.94 109 ARG A C 1
ATOM 854 O O . ARG A 1 109 ? 4.806 -8.321 -4.996 1.00 94.94 109 ARG A O 1
ATOM 861 N N . ARG A 1 110 ? 6.691 -8.172 -6.210 1.00 93.88 110 ARG A N 1
ATOM 862 C CA . ARG A 1 110 ? 7.550 -7.720 -5.109 1.00 93.88 110 ARG A CA 1
ATOM 863 C C . ARG A 1 110 ? 7.086 -6.384 -4.528 1.00 93.88 110 ARG A C 1
ATOM 865 O O . ARG A 1 110 ? 6.968 -6.267 -3.312 1.00 93.88 110 ARG A O 1
ATOM 872 N N . PHE A 1 111 ? 6.818 -5.387 -5.370 1.00 95.75 111 PHE A N 1
ATOM 873 C CA . PHE A 1 111 ? 6.357 -4.074 -4.908 1.00 95.75 111 PHE A CA 1
ATOM 874 C C . PHE A 1 111 ? 5.020 -4.170 -4.177 1.00 95.75 111 PHE A C 1
ATOM 876 O O . PHE A 1 111 ? 4.808 -3.500 -3.166 1.00 95.75 111 PHE A O 1
ATOM 883 N N . ILE A 1 112 ? 4.115 -5.016 -4.676 1.00 96.25 112 ILE A N 1
ATOM 884 C CA . ILE A 1 112 ? 2.827 -5.270 -4.030 1.00 96.25 112 ILE A CA 1
ATOM 885 C C . ILE A 1 112 ? 3.056 -5.890 -2.645 1.0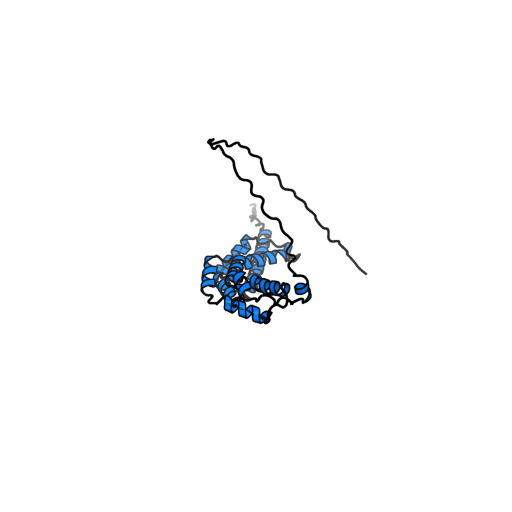0 96.25 112 ILE A C 1
ATOM 887 O O . ILE A 1 112 ? 2.509 -5.383 -1.668 1.00 96.25 112 ILE A O 1
ATOM 891 N N . GLY A 1 113 ? 3.926 -6.897 -2.530 1.00 95.81 113 GLY A N 1
ATOM 892 C CA . GLY A 1 113 ? 4.286 -7.501 -1.244 1.00 95.81 113 GLY A CA 1
ATOM 893 C C . GLY A 1 113 ? 4.920 -6.522 -0.254 1.00 95.81 113 GLY A C 1
ATOM 894 O O . GLY A 1 113 ? 4.499 -6.456 0.900 1.00 95.81 113 GLY A O 1
ATOM 895 N N . GLU A 1 114 ? 5.872 -5.696 -0.696 1.00 95.56 114 GLU A N 1
ATOM 896 C CA . GLU A 1 114 ? 6.477 -4.651 0.145 1.00 95.56 114 GLU A CA 1
ATOM 897 C C . GLU A 1 114 ? 5.428 -3.640 0.628 1.00 95.56 114 GLU A C 1
ATOM 899 O O . GLU A 1 114 ? 5.450 -3.210 1.782 1.00 95.56 114 GLU A O 1
ATOM 904 N N . LYS A 1 115 ? 4.466 -3.285 -0.227 1.00 95.25 115 LYS A N 1
ATOM 905 C CA . LYS A 1 115 ? 3.374 -2.383 0.136 1.00 95.25 115 LYS A CA 1
ATOM 906 C C . LYS A 1 115 ? 2.418 -2.997 1.160 1.00 95.25 115 LYS A C 1
ATOM 908 O O . LYS A 1 115 ? 1.983 -2.285 2.062 1.00 95.25 115 LYS A O 1
ATOM 913 N N . LEU A 1 116 ? 2.099 -4.285 1.035 1.00 96.19 116 LEU A N 1
ATOM 914 C CA . LEU A 1 116 ? 1.294 -5.012 2.023 1.00 96.19 116 LEU A CA 1
ATOM 915 C C . LEU A 1 116 ? 2.013 -5.074 3.376 1.00 96.19 116 LEU A C 1
ATOM 917 O O . LEU A 1 116 ? 1.401 -4.791 4.404 1.00 96.19 116 LEU A O 1
ATOM 921 N N . ALA A 1 117 ? 3.323 -5.329 3.373 1.00 95.06 117 ALA A N 1
ATOM 922 C CA . ALA A 1 117 ? 4.139 -5.313 4.585 1.00 95.06 117 ALA A CA 1
ATOM 923 C C . ALA A 1 117 ? 4.174 -3.922 5.247 1.00 95.06 117 ALA A C 1
ATOM 925 O O . ALA A 1 117 ? 4.020 -3.810 6.459 1.00 95.06 117 ALA A O 1
ATOM 926 N N . GLN A 1 118 ? 4.302 -2.844 4.464 1.00 93.75 118 GLN A N 1
ATOM 927 C CA . GLN A 1 118 ? 4.227 -1.464 4.976 1.00 93.75 118 GLN A CA 1
ATOM 928 C C . GLN A 1 118 ? 2.853 -1.098 5.553 1.00 93.75 118 GLN A C 1
ATOM 930 O O . GLN A 1 118 ? 2.753 -0.149 6.332 1.00 93.75 118 GLN A O 1
ATOM 935 N N . ALA A 1 119 ? 1.800 -1.803 5.140 1.00 93.19 119 ALA A N 1
ATOM 936 C CA . ALA A 1 119 ? 0.449 -1.642 5.657 1.00 93.19 119 ALA A CA 1
ATOM 937 C C . ALA A 1 119 ? 0.157 -2.536 6.876 1.00 93.19 119 ALA A C 1
ATOM 939 O O . ALA A 1 119 ? -0.983 -2.523 7.346 1.00 93.19 119 ALA A O 1
ATOM 940 N N . GLY A 1 120 ? 1.139 -3.302 7.365 1.00 93.88 120 GLY A N 1
ATOM 941 C CA . GLY A 1 120 ? 0.992 -4.139 8.556 1.00 93.88 120 GLY A CA 1
ATOM 942 C C . GLY A 1 120 ? 0.373 -5.504 8.328 1.00 93.88 120 GLY A C 1
ATOM 943 O O . GLY A 1 120 ? -0.003 -6.174 9.288 1.00 93.88 120 GLY A O 1
ATOM 944 N N . ILE A 1 121 ? 0.212 -5.914 7.071 1.00 95.75 121 ILE A N 1
ATOM 945 C CA . ILE A 1 121 ? -0.427 -7.186 6.749 1.00 95.75 121 ILE A CA 1
ATOM 946 C C . ILE A 1 121 ? 0.517 -8.327 7.123 1.00 95.75 121 ILE A C 1
ATOM 948 O O . ILE A 1 121 ? 1.706 -8.310 6.789 1.00 95.75 121 ILE A O 1
ATOM 952 N N . LYS A 1 122 ? -0.024 -9.333 7.817 1.00 95.19 122 LYS A N 1
ATOM 953 C CA . LYS A 1 122 ? 0.725 -10.539 8.181 1.00 95.19 122 LYS A CA 1
ATOM 954 C C . LYS A 1 122 ? 1.281 -11.209 6.928 1.00 95.19 122 LYS A C 1
ATOM 956 O O . LYS A 1 122 ? 0.622 -11.256 5.891 1.00 95.19 122 LYS A O 1
ATOM 961 N N . LYS A 1 123 ? 2.486 -11.768 7.051 1.00 94.31 123 LYS A N 1
ATOM 962 C CA . LYS A 1 123 ? 3.191 -12.401 5.931 1.00 94.31 123 LYS A CA 1
ATOM 963 C C . LYS A 1 123 ? 2.354 -13.495 5.263 1.00 94.31 123 LYS A C 1
ATOM 965 O O . LYS A 1 123 ? 2.347 -13.554 4.041 1.00 94.31 123 LYS A O 1
ATOM 970 N N . ASP A 1 124 ? 1.630 -14.287 6.048 1.00 95.44 124 ASP A N 1
ATOM 971 C CA . ASP A 1 124 ? 0.812 -15.395 5.542 1.00 95.44 124 ASP A CA 1
ATOM 972 C C . ASP A 1 124 ? -0.353 -14.880 4.686 1.00 95.44 124 ASP A C 1
ATOM 974 O O . ASP A 1 124 ? -0.518 -15.301 3.548 1.00 95.44 124 ASP A O 1
ATOM 978 N N . VAL A 1 125 ? -1.082 -13.872 5.177 1.00 94.69 125 VAL A N 1
ATOM 979 C CA . VAL A 1 125 ? -2.175 -13.213 4.437 1.00 94.69 125 VAL A CA 1
ATOM 980 C C . VAL A 1 125 ? -1.660 -12.575 3.147 1.00 94.69 125 VAL A C 1
ATOM 982 O O . VAL A 1 125 ? -2.261 -12.712 2.082 1.00 94.69 125 VAL A O 1
ATOM 985 N N . ALA A 1 126 ? -0.516 -11.890 3.225 1.00 95.25 126 ALA A N 1
ATOM 986 C CA . ALA A 1 126 ? 0.107 -11.290 2.055 1.00 95.25 126 ALA A CA 1
ATOM 987 C C . ALA A 1 126 ? 0.551 -12.350 1.034 1.00 95.25 126 ALA A C 1
ATOM 989 O O . ALA A 1 126 ? 0.399 -12.125 -0.164 1.00 95.25 126 ALA A O 1
ATOM 990 N N . ALA A 1 127 ? 1.083 -13.491 1.484 1.00 94.75 127 ALA A N 1
ATOM 991 C CA . ALA A 1 127 ? 1.485 -14.590 0.612 1.00 94.75 127 ALA A CA 1
ATOM 992 C C . ALA A 1 127 ? 0.279 -15.170 -0.136 1.00 94.75 127 ALA A C 1
ATOM 994 O O . ALA A 1 127 ? 0.311 -15.193 -1.364 1.00 94.75 127 ALA A O 1
ATOM 995 N N . THR A 1 128 ? -0.806 -15.499 0.572 1.00 95.25 128 THR A N 1
ATOM 996 C CA . THR A 1 128 ? -2.052 -16.004 -0.026 1.00 95.25 128 THR A CA 1
ATOM 997 C C . THR A 1 128 ? -2.612 -15.040 -1.072 1.00 95.25 128 THR A C 1
ATOM 999 O O . THR A 1 128 ? -2.929 -15.436 -2.192 1.00 95.25 128 THR A O 1
ATOM 1002 N N . ALA A 1 129 ? -2.678 -13.743 -0.754 1.00 94.12 129 ALA A N 1
ATOM 1003 C CA . ALA A 1 129 ? -3.182 -12.743 -1.693 1.00 94.12 129 ALA A CA 1
ATOM 1004 C C . ALA A 1 129 ? -2.283 -12.597 -2.936 1.00 94.12 129 ALA A C 1
ATOM 1006 O O . ALA A 1 129 ? -2.777 -12.366 -4.038 1.00 94.12 129 ALA A O 1
ATOM 1007 N N . LEU A 1 130 ? -0.961 -12.724 -2.779 1.00 93.88 130 LEU A N 1
ATOM 1008 C CA . LEU A 1 130 ? -0.010 -12.676 -3.893 1.00 93.88 130 LEU A CA 1
ATOM 1009 C C . LEU A 1 130 ? 0.005 -13.967 -4.716 1.00 93.88 130 LEU A C 1
ATOM 1011 O O . LEU A 1 130 ? 0.358 -13.915 -5.888 1.00 93.88 130 LEU A O 1
ATOM 1015 N N . GLU A 1 131 ? -0.327 -15.120 -4.139 1.00 93.38 131 GLU A N 1
ATOM 1016 C CA . GLU A 1 131 ? -0.448 -16.387 -4.869 1.00 93.38 131 GLU A CA 1
ATOM 1017 C C . GLU A 1 131 ? -1.584 -16.353 -5.884 1.00 93.38 131 GLU A C 1
ATOM 1019 O O . GLU A 1 131 ? -1.396 -16.819 -7.003 1.00 93.38 131 GLU A O 1
ATOM 1024 N N . ALA A 1 132 ? -2.693 -15.693 -5.550 1.00 90.44 132 ALA A N 1
ATOM 1025 C CA . ALA A 1 132 ? -3.794 -15.451 -6.479 1.00 90.44 132 ALA A CA 1
ATOM 1026 C C . ALA A 1 132 ? -3.440 -14.483 -7.632 1.00 90.44 132 ALA A C 1
ATOM 1028 O O . ALA A 1 132 ? -4.232 -14.306 -8.558 1.00 90.44 132 ALA A O 1
ATOM 1029 N N . LEU A 1 133 ? -2.277 -13.820 -7.583 1.00 92.00 133 LEU A N 1
ATOM 1030 C CA . LEU A 1 133 ? -1.827 -12.915 -8.636 1.00 92.00 133 LEU A CA 1
ATOM 1031 C C . LEU A 1 133 ? -1.120 -13.689 -9.753 1.00 92.00 133 LEU A C 1
ATOM 1033 O O . LEU A 1 133 ? 0.090 -13.931 -9.701 1.00 92.00 133 LEU A O 1
ATOM 1037 N N . GLU A 1 134 ? -1.874 -13.995 -10.802 1.00 90.69 134 GLU 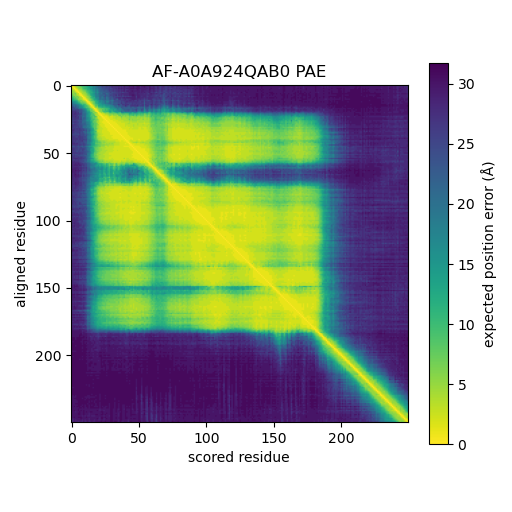A N 1
ATOM 1038 C CA . GLU A 1 134 ? -1.343 -14.504 -12.064 1.00 90.69 134 GLU A CA 1
ATOM 1039 C C . GLU A 1 134 ? -0.949 -13.331 -12.971 1.00 90.69 134 GLU A C 1
ATOM 1041 O O . GLU A 1 134 ? -1.792 -12.689 -13.599 1.00 90.69 134 GLU A O 1
ATOM 1046 N N . GLN A 1 135 ? 0.346 -13.008 -13.020 1.00 89.62 135 GLN A N 1
ATOM 1047 C CA . GLN A 1 135 ? 0.872 -12.026 -13.968 1.00 89.62 135 GLN A CA 1
ATOM 1048 C C . GLN A 1 135 ? 2.269 -12.408 -14.457 1.00 89.62 135 GLN A C 1
ATOM 1050 O O . GLN A 1 135 ? 3.117 -12.836 -13.673 1.00 89.62 135 GLN A O 1
ATOM 1055 N N . ASP A 1 136 ? 2.523 -12.195 -15.747 1.00 92.75 136 ASP A N 1
ATOM 1056 C CA . ASP A 1 136 ? 3.875 -12.223 -16.298 1.00 92.75 136 ASP A CA 1
ATOM 1057 C C . ASP A 1 136 ? 4.560 -10.878 -16.020 1.00 92.75 136 ASP A C 1
ATOM 1059 O O . ASP A 1 136 ? 4.225 -9.843 -16.602 1.00 92.75 136 ASP A O 1
ATOM 1063 N N . GLU A 1 137 ? 5.530 -10.902 -15.107 1.00 91.94 137 GLU A N 1
ATOM 1064 C CA . GLU A 1 137 ? 6.299 -9.730 -14.686 1.00 91.94 137 GLU A CA 1
ATOM 1065 C C . GLU A 1 137 ? 6.959 -9.009 -15.868 1.00 91.94 137 GLU A C 1
ATOM 1067 O O . GLU A 1 137 ? 6.978 -7.775 -15.900 1.00 91.94 137 GLU A O 1
ATOM 1072 N N . MET A 1 138 ? 7.452 -9.750 -16.867 1.00 93.31 138 MET A N 1
ATOM 1073 C CA . MET A 1 138 ? 8.089 -9.147 -18.035 1.00 93.31 138 MET A CA 1
ATOM 1074 C C . MET A 1 138 ? 7.077 -8.463 -18.946 1.00 93.31 138 MET A C 1
ATOM 1076 O O . MET A 1 138 ? 7.315 -7.334 -19.386 1.00 93.31 138 MET A O 1
ATOM 1080 N N . ALA A 1 139 ? 5.934 -9.103 -19.193 1.00 94.00 139 ALA A N 1
ATOM 1081 C CA . ALA A 1 139 ? 4.858 -8.514 -19.983 1.00 94.00 139 ALA A CA 1
ATOM 1082 C C . ALA A 1 139 ? 4.317 -7.232 -19.330 1.00 94.00 139 ALA A C 1
ATOM 1084 O O . ALA A 1 139 ? 4.123 -6.217 -20.005 1.00 94.00 139 ALA A O 1
ATOM 1085 N N . VAL A 1 140 ? 4.139 -7.235 -18.004 1.00 94.69 140 VAL A N 1
ATOM 1086 C CA . VAL A 1 140 ? 3.694 -6.052 -17.253 1.00 94.69 140 VAL A CA 1
ATOM 1087 C C . VAL A 1 140 ? 4.742 -4.938 -17.305 1.00 94.69 140 VAL A C 1
ATOM 1089 O O . VAL A 1 140 ? 4.394 -3.778 -17.547 1.00 94.69 140 VAL A O 1
ATOM 1092 N N . ALA A 1 141 ? 6.024 -5.262 -17.112 1.00 94.31 141 ALA A N 1
ATOM 1093 C CA . ALA A 1 141 ? 7.108 -4.287 -17.201 1.00 94.31 141 ALA A CA 1
ATOM 1094 C C . ALA A 1 141 ? 7.152 -3.613 -18.580 1.00 94.31 141 ALA A C 1
ATOM 1096 O O . ALA A 1 141 ? 7.232 -2.383 -18.657 1.00 94.31 141 ALA A O 1
ATOM 1097 N N . LEU A 1 142 ? 7.042 -4.407 -19.651 1.00 94.25 142 LEU A N 1
ATOM 1098 C CA . LEU A 1 142 ? 6.995 -3.925 -21.030 1.00 94.25 142 LEU A CA 1
ATOM 1099 C C . LEU A 1 142 ? 5.800 -3.004 -21.245 1.00 94.25 142 LEU A C 1
ATOM 1101 O O . LEU A 1 142 ? 5.989 -1.859 -21.644 1.00 94.25 142 LEU A O 1
ATOM 1105 N N . ALA A 1 143 ? 4.588 -3.441 -20.898 1.00 94.38 143 ALA A N 1
ATOM 1106 C CA . ALA A 1 143 ? 3.381 -2.636 -21.076 1.00 94.38 143 ALA A CA 1
ATOM 1107 C C . ALA A 1 143 ? 3.475 -1.281 -20.349 1.00 94.38 143 ALA A C 1
ATOM 1109 O O . ALA A 1 143 ? 3.095 -0.237 -20.888 1.00 94.38 143 ALA A O 1
ATOM 1110 N N . LEU A 1 144 ? 4.028 -1.267 -19.132 1.00 94.50 144 LEU A N 1
ATOM 1111 C CA . LEU A 1 144 ? 4.231 -0.041 -18.359 1.00 94.50 144 LEU A CA 1
ATOM 1112 C C . LEU A 1 144 ? 5.295 0.875 -18.959 1.00 94.50 144 LEU A C 1
ATOM 1114 O O . LEU A 1 144 ? 5.121 2.098 -18.939 1.00 94.50 144 LEU A O 1
ATOM 1118 N N . TRP A 1 145 ? 6.394 0.301 -19.444 1.00 94.75 145 TRP A N 1
ATOM 1119 C CA . TRP A 1 145 ? 7.468 1.039 -20.095 1.00 94.75 145 TRP A CA 1
ATOM 1120 C C . TRP A 1 145 ? 6.997 1.642 -21.419 1.00 94.75 145 TRP A C 1
ATOM 1122 O O . TRP A 1 145 ? 7.117 2.854 -21.596 1.00 94.75 145 TRP A O 1
ATOM 1132 N N . THR A 1 146 ? 6.359 0.852 -22.284 1.00 93.94 146 THR A N 1
ATOM 1133 C CA . THR A 1 146 ? 5.801 1.301 -23.566 1.00 93.94 146 THR A CA 1
ATOM 1134 C C . THR A 1 146 ? 4.759 2.395 -23.362 1.00 93.94 146 THR A C 1
ATOM 1136 O O . THR A 1 146 ? 4.809 3.417 -24.034 1.00 93.94 146 THR A O 1
ATOM 1139 N N . ARG A 1 147 ? 3.868 2.259 -22.369 1.00 94.19 147 ARG A N 1
ATOM 1140 C CA . ARG A 1 147 ? 2.867 3.296 -22.064 1.00 94.19 147 ARG A CA 1
ATOM 1141 C C . ARG A 1 147 ? 3.485 4.624 -21.619 1.00 94.19 147 ARG A C 1
ATOM 1143 O O . ARG A 1 147 ? 2.871 5.670 -21.806 1.00 94.19 147 ARG A O 1
ATOM 1150 N N . ARG A 1 148 ? 4.641 4.598 -20.948 1.00 93.06 148 ARG A N 1
ATOM 1151 C CA . ARG A 1 148 ? 5.266 5.809 -20.393 1.00 93.06 148 ARG A CA 1
ATOM 1152 C C . ARG A 1 148 ? 6.283 6.449 -21.333 1.00 93.06 148 ARG A C 1
ATOM 1154 O O . ARG A 1 148 ? 6.388 7.673 -21.334 1.00 93.06 148 ARG A O 1
ATOM 1161 N N . PHE A 1 149 ? 7.078 5.637 -22.017 1.00 92.38 149 PHE A N 1
ATOM 1162 C CA . PHE A 1 149 ? 8.214 6.089 -22.813 1.00 92.38 149 PHE A CA 1
ATOM 1163 C C . PHE A 1 149 ? 8.041 5.758 -24.288 1.00 92.38 149 PHE A C 1
ATOM 1165 O O . PHE A 1 149 ? 8.242 6.651 -25.097 1.00 92.38 149 PHE A O 1
ATOM 1172 N N . GLY A 1 150 ? 7.657 4.523 -24.628 1.00 82.50 150 GLY A N 1
ATOM 1173 C CA . GLY A 1 150 ? 7.378 4.090 -26.006 1.00 82.50 150 GLY A CA 1
ATOM 1174 C C . GLY A 1 150 ? 8.611 3.952 -26.907 1.00 82.50 150 GLY A C 1
ATOM 1175 O O . GLY A 1 150 ? 8.656 3.033 -27.717 1.00 82.50 150 GLY A O 1
ATOM 1176 N N . ASP A 1 151 ? 9.622 4.794 -26.700 1.00 87.00 151 ASP A N 1
ATOM 1177 C CA . ASP A 1 151 ? 10.809 4.908 -27.540 1.00 87.00 151 ASP A CA 1
ATOM 1178 C C . ASP A 1 151 ? 12.097 4.484 -26.817 1.00 87.00 151 ASP A C 1
ATOM 1180 O O . ASP A 1 151 ? 12.239 4.583 -25.587 1.00 87.00 151 ASP A O 1
ATOM 1184 N N . ALA A 1 152 ? 13.082 4.068 -27.616 1.00 85.88 152 ALA A N 1
ATOM 1185 C CA . ALA A 1 152 ? 14.437 3.815 -27.149 1.00 85.88 152 ALA A CA 1
ATOM 1186 C C . ALA A 1 152 ? 15.058 5.083 -26.518 1.00 85.88 152 ALA A C 1
ATOM 1188 O O . ALA A 1 152 ? 14.751 6.209 -26.922 1.00 85.88 152 ALA A O 1
ATOM 1189 N N . PRO A 1 153 ? 15.922 4.931 -25.499 1.00 89.69 153 PRO A N 1
ATOM 1190 C CA . PRO A 1 153 ? 16.572 6.073 -24.869 1.00 89.69 153 PRO A CA 1
ATOM 1191 C C . PRO A 1 153 ? 17.514 6.786 -25.848 1.00 89.69 153 PRO A C 1
ATOM 1193 O O . PRO A 1 153 ? 18.298 6.136 -26.532 1.00 89.69 153 PRO A O 1
ATOM 1196 N N . LYS A 1 154 ? 17.463 8.124 -25.864 1.00 88.25 154 LYS A N 1
ATOM 1197 C CA . LYS A 1 154 ? 18.320 8.969 -26.715 1.00 88.25 154 LYS A CA 1
ATOM 1198 C C . LYS A 1 154 ? 19.751 9.050 -26.189 1.00 88.25 154 LYS A C 1
ATOM 1200 O O . LYS A 1 154 ? 20.695 8.912 -26.947 1.00 88.25 154 LYS A O 1
ATOM 1205 N N . ASP A 1 155 ? 19.875 9.207 -24.871 1.00 90.81 155 ASP A N 1
ATOM 1206 C CA . ASP A 1 155 ? 21.146 9.321 -24.157 1.00 90.81 155 ASP A CA 1
ATOM 1207 C C . ASP A 1 155 ? 21.205 8.353 -22.967 1.00 90.81 155 ASP A C 1
ATOM 1209 O O . ASP A 1 155 ? 20.182 7.890 -22.446 1.00 90.81 155 ASP A O 1
ATOM 1213 N N . ASP A 1 156 ? 22.405 8.137 -22.426 1.00 89.69 156 ASP A N 1
ATOM 1214 C CA . ASP A 1 156 ? 22.606 7.346 -21.204 1.00 8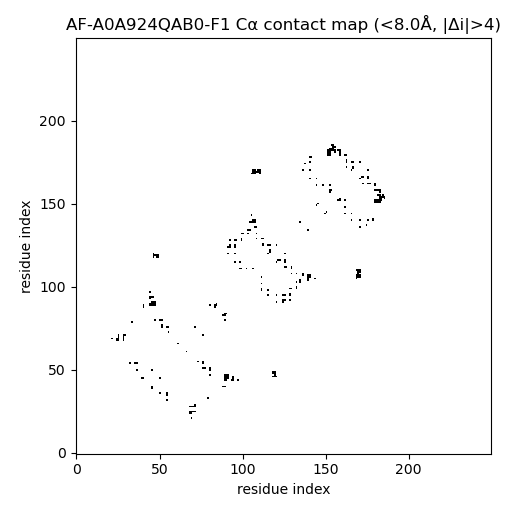9.69 156 ASP A CA 1
ATOM 1215 C C . ASP A 1 156 ? 21.815 7.880 -20.000 1.00 89.69 156 ASP A C 1
ATOM 1217 O O . ASP A 1 156 ? 21.340 7.108 -19.161 1.00 89.69 156 ASP A O 1
ATOM 1221 N N . LYS A 1 157 ? 21.615 9.201 -19.916 1.00 91.56 157 LYS A N 1
ATOM 1222 C CA . LYS A 1 157 ? 20.783 9.818 -18.868 1.00 91.56 157 LYS A CA 1
ATOM 1223 C C . LYS A 1 157 ? 19.317 9.406 -18.998 1.00 91.56 157 LYS A C 1
ATOM 1225 O O . LYS A 1 157 ? 18.681 9.070 -17.994 1.00 91.56 157 LYS A O 1
ATOM 1230 N N . ASP A 1 158 ? 18.792 9.385 -20.220 1.00 91.25 158 ASP A N 1
ATOM 1231 C CA . ASP A 1 158 ? 17.425 8.940 -20.487 1.00 91.25 158 ASP A CA 1
ATOM 1232 C C . ASP A 1 158 ? 17.275 7.450 -20.208 1.00 91.25 158 ASP A C 1
ATOM 1234 O O . ASP A 1 158 ? 16.313 7.036 -19.557 1.00 91.25 158 ASP A O 1
ATOM 1238 N N . ARG A 1 159 ? 18.278 6.649 -20.570 1.00 92.75 159 ARG A N 1
ATOM 1239 C CA . ARG A 1 159 ? 18.320 5.230 -20.219 1.00 92.75 159 ARG A CA 1
ATOM 1240 C C . ARG A 1 159 ? 18.227 5.011 -18.710 1.00 92.75 159 ARG A C 1
ATOM 1242 O O . ARG A 1 159 ? 17.396 4.232 -18.242 1.00 92.75 159 ARG A O 1
ATOM 1249 N N . GLN A 1 160 ? 19.028 5.729 -17.923 1.00 93.62 160 GLN A N 1
ATOM 1250 C CA . GLN A 1 160 ? 18.975 5.654 -16.459 1.00 93.62 160 GLN A CA 1
ATOM 1251 C C . GLN A 1 160 ? 17.609 6.074 -15.903 1.00 93.62 160 GLN A C 1
ATOM 1253 O O . GLN A 1 160 ? 17.114 5.462 -14.952 1.00 93.62 160 GLN A O 1
ATOM 1258 N N . ARG A 1 161 ? 16.972 7.092 -16.493 1.00 94.50 161 ARG A N 1
ATOM 1259 C CA . ARG A 1 161 ? 15.623 7.536 -16.117 1.00 94.50 161 ARG A CA 1
ATOM 1260 C C . ARG A 1 161 ? 14.575 6.453 -16.384 1.00 94.50 161 ARG A C 1
ATOM 1262 O O . ARG A 1 161 ? 13.734 6.211 -15.514 1.00 94.50 161 ARG A O 1
ATOM 1269 N N . GLN A 1 162 ? 14.632 5.799 -17.543 1.00 94.81 162 GLN A N 1
ATOM 1270 C CA . GLN A 1 162 ? 13.724 4.708 -17.902 1.00 94.81 162 GLN A CA 1
ATOM 1271 C C . GLN A 1 162 ? 13.907 3.491 -16.980 1.00 94.81 162 GLN A C 1
ATOM 1273 O O . GLN A 1 162 ? 12.928 2.952 -16.465 1.00 94.81 162 GLN A O 1
ATOM 1278 N N . ILE A 1 163 ? 15.151 3.119 -16.663 1.00 94.50 163 ILE A N 1
ATOM 1279 C CA . ILE A 1 163 ? 15.446 2.036 -15.709 1.00 94.50 163 ILE A CA 1
ATOM 1280 C C . ILE A 1 163 ? 14.934 2.386 -14.309 1.00 94.50 163 ILE A C 1
ATOM 1282 O O . ILE A 1 163 ? 14.252 1.584 -13.674 1.00 94.50 163 ILE A O 1
ATOM 1286 N N . ARG A 1 164 ? 15.202 3.605 -13.819 1.00 95.88 164 ARG A N 1
ATOM 1287 C CA . ARG A 1 164 ? 14.755 4.046 -12.487 1.00 95.88 164 ARG A CA 1
ATOM 1288 C C . ARG A 1 164 ? 13.234 4.024 -12.353 1.00 95.88 164 ARG A C 1
ATOM 1290 O O . ARG A 1 164 ? 12.727 3.742 -11.269 1.00 95.88 164 ARG A O 1
ATOM 1297 N N . PHE A 1 165 ? 12.504 4.277 -13.438 1.00 95.38 165 PHE A N 1
ATOM 1298 C CA . PHE A 1 165 ? 11.057 4.099 -13.448 1.00 95.38 165 PHE A CA 1
ATOM 1299 C C . PHE A 1 165 ? 10.659 2.655 -13.137 1.00 95.38 165 PHE A C 1
ATOM 1301 O O . PHE A 1 165 ? 9.850 2.455 -12.234 1.00 95.38 165 PHE A O 1
ATOM 1308 N N . LEU A 1 166 ? 11.240 1.668 -13.815 1.00 95.38 166 LEU A N 1
ATOM 1309 C CA . LEU A 1 166 ? 10.927 0.254 -13.585 1.00 95.38 166 LEU A CA 1
ATOM 1310 C C . LEU A 1 166 ? 11.316 -0.187 -12.168 1.00 95.38 166 LEU A C 1
ATOM 1312 O O . LEU A 1 166 ? 10.509 -0.791 -11.463 1.00 95.38 166 LEU A O 1
ATOM 1316 N N . LEU A 1 167 ? 12.487 0.232 -11.686 1.00 95.56 167 LEU A N 1
ATOM 1317 C CA . LEU A 1 167 ? 12.909 -0.030 -10.305 1.00 95.56 167 LEU A CA 1
ATOM 1318 C C . LEU A 1 167 ? 11.931 0.557 -9.277 1.00 95.56 167 LEU A C 1
ATOM 1320 O O . LEU A 1 167 ? 11.620 -0.089 -8.282 1.00 95.56 167 LEU A O 1
ATOM 1324 N N . SER A 1 168 ? 11.382 1.751 -9.530 1.00 94.38 168 SER A N 1
ATOM 1325 C CA . SER A 1 168 ? 10.384 2.372 -8.641 1.00 94.38 168 SER A CA 1
ATOM 1326 C C . SER A 1 168 ? 9.044 1.623 -8.588 1.00 94.38 168 SER A C 1
ATOM 1328 O O . SER A 1 168 ? 8.212 1.915 -7.732 1.00 94.38 168 SER A O 1
ATOM 1330 N N . ARG A 1 169 ? 8.812 0.681 -9.514 1.00 94.56 169 ARG A N 1
ATOM 1331 C CA . ARG A 1 169 ? 7.665 -0.244 -9.529 1.00 94.56 169 ARG A CA 1
ATOM 1332 C C . ARG A 1 169 ? 8.036 -1.637 -9.016 1.00 94.56 169 ARG A C 1
ATOM 1334 O O . ARG A 1 169 ? 7.198 -2.528 -9.067 1.00 94.56 169 ARG A O 1
ATOM 1341 N N . GLY A 1 170 ? 9.265 -1.799 -8.519 1.00 93.75 170 GLY A N 1
ATOM 1342 C CA . GLY A 1 170 ? 9.799 -3.018 -7.919 1.00 93.75 170 GLY A CA 1
ATOM 1343 C C . GLY A 1 170 ? 10.252 -4.088 -8.905 1.00 93.75 170 GLY A C 1
ATOM 1344 O O . GLY A 1 170 ? 10.393 -5.237 -8.487 1.00 93.75 170 GLY A O 1
ATOM 1345 N N . PHE A 1 171 ? 10.456 -3.760 -10.184 1.00 95.50 171 PHE A N 1
ATOM 1346 C CA . PHE A 1 171 ? 11.051 -4.703 -11.136 1.00 95.50 171 PHE A CA 1
ATOM 1347 C C . PHE A 1 171 ? 12.534 -4.921 -10.828 1.00 95.50 171 PHE A C 1
ATOM 1349 O O . PHE A 1 171 ? 13.221 -4.017 -10.340 1.00 95.50 171 PHE A O 1
ATOM 1356 N N . HIS A 1 172 ? 13.039 -6.122 -11.113 1.00 94.06 172 HIS A N 1
ATOM 1357 C CA . HIS A 1 172 ? 14.449 -6.430 -10.909 1.00 94.06 172 HIS A CA 1
ATOM 1358 C C . HIS A 1 172 ? 15.332 -5.631 -11.869 1.00 94.06 172 HIS A C 1
ATOM 1360 O O . HIS A 1 172 ? 14.975 -5.354 -13.013 1.00 94.06 172 HIS A O 1
ATOM 1366 N N . LEU A 1 173 ? 16.531 -5.283 -11.399 1.00 93.81 173 LEU A N 1
ATOM 1367 C CA . LEU A 1 173 ? 17.489 -4.508 -12.184 1.00 93.81 173 LEU A CA 1
ATOM 1368 C C . LEU A 1 173 ? 17.889 -5.226 -13.482 1.00 93.81 173 LEU A C 1
ATOM 1370 O O . LEU A 1 173 ? 18.010 -4.582 -14.520 1.00 93.81 173 LEU A O 1
ATOM 1374 N N . GLY A 1 174 ? 18.050 -6.552 -13.429 1.00 92.56 174 GLY A N 1
ATOM 1375 C CA . GLY A 1 174 ? 18.343 -7.367 -14.609 1.00 92.56 174 GLY A CA 1
ATOM 1376 C C . GLY A 1 174 ? 17.246 -7.269 -15.669 1.00 92.56 174 GLY A C 1
ATOM 1377 O O . GLY A 1 174 ? 17.546 -7.032 -16.835 1.00 92.56 174 GLY A O 1
ATOM 1378 N N . ASP A 1 175 ? 15.984 -7.363 -15.261 1.00 91.75 175 ASP A N 1
ATOM 1379 C CA . ASP A 1 175 ? 14.831 -7.299 -16.165 1.00 91.75 175 ASP A CA 1
ATOM 1380 C C . ASP A 1 175 ? 14.654 -5.900 -16.757 1.00 91.75 175 ASP A C 1
ATOM 1382 O O . ASP A 1 175 ? 14.438 -5.747 -17.957 1.00 91.75 175 ASP A O 1
ATOM 1386 N N . ALA A 1 176 ? 14.871 -4.859 -15.948 1.00 92.94 176 ALA A N 1
ATOM 1387 C CA . ALA A 1 176 ? 14.872 -3.481 -16.427 1.00 92.94 176 ALA A CA 1
ATOM 1388 C C . ALA A 1 176 ? 15.977 -3.222 -17.468 1.00 92.94 176 ALA A C 1
ATOM 1390 O O . ALA A 1 176 ? 15.744 -2.514 -18.445 1.00 92.94 176 ALA A O 1
ATOM 1391 N N . PHE A 1 177 ? 17.173 -3.797 -17.293 1.00 92.88 177 PHE A N 1
ATOM 1392 C CA . PHE A 1 177 ? 18.257 -3.673 -18.272 1.00 92.88 177 PHE A CA 1
ATOM 1393 C C . PHE A 1 177 ? 18.028 -4.479 -19.550 1.00 92.88 177 PHE A C 1
ATOM 1395 O O . PHE A 1 177 ? 18.493 -4.044 -20.601 1.00 92.88 177 PHE A O 1
ATOM 1402 N N . LYS A 1 178 ? 17.352 -5.631 -19.464 1.00 92.06 178 LYS A N 1
ATOM 1403 C CA . LYS A 1 178 ? 16.939 -6.414 -20.638 1.00 92.06 178 LYS A CA 1
ATOM 1404 C C . LYS A 1 178 ? 15.873 -5.676 -21.444 1.00 92.06 178 LYS A C 1
ATOM 1406 O O . LYS A 1 178 ? 15.920 -5.699 -22.666 1.00 92.06 178 LYS A O 1
ATOM 1411 N N . LEU A 1 179 ? 14.934 -5.025 -20.756 1.00 92.00 179 LEU A N 1
ATOM 1412 C CA . LEU A 1 179 ? 13.826 -4.319 -21.389 1.00 92.00 179 LEU A CA 1
ATOM 1413 C C . LEU A 1 179 ? 14.254 -2.990 -22.018 1.00 92.00 179 LEU A C 1
ATOM 1415 O O . LEU A 1 179 ? 13.784 -2.662 -23.099 1.00 92.00 179 LEU A O 1
ATOM 1419 N N . VAL A 1 180 ? 15.114 -2.217 -21.344 1.00 91.12 180 VAL A N 1
ATOM 1420 C CA . VAL A 1 180 ? 15.554 -0.898 -21.818 1.00 91.12 180 VAL A CA 1
ATOM 1421 C C . VAL A 1 180 ? 16.828 -1.041 -22.664 1.00 91.12 180 VAL A C 1
ATOM 1423 O O . VAL A 1 180 ? 17.904 -1.303 -22.096 1.00 91.12 180 VAL A O 1
ATOM 1426 N N . PRO A 1 181 ? 16.756 -0.800 -23.991 1.00 86.81 181 PRO A N 1
ATOM 1427 C CA . PRO A 1 181 ? 17.916 -0.871 -24.871 1.00 86.81 181 PRO A CA 1
ATOM 1428 C C . PRO A 1 181 ? 19.038 0.063 -24.412 1.00 86.81 181 PRO A C 1
ATOM 1430 O O . PRO A 1 181 ? 18.827 1.016 -23.652 1.00 86.81 181 PRO A O 1
ATOM 1433 N N . ARG A 1 182 ? 20.272 -0.213 -24.840 1.00 84.62 182 ARG A N 1
ATOM 1434 C CA . ARG A 1 182 ? 21.345 0.779 -24.688 1.00 84.62 182 ARG A CA 1
ATOM 1435 C C . ARG A 1 182 ? 20.987 1.999 -25.530 1.00 84.62 182 ARG A C 1
ATOM 1437 O O . ARG A 1 182 ? 20.424 1.832 -26.607 1.00 84.62 182 ARG A O 1
ATOM 1444 N N . ALA A 1 183 ? 21.274 3.191 -25.011 1.00 81.38 183 ALA A N 1
ATOM 1445 C CA . ALA A 1 183 ? 21.162 4.385 -25.829 1.00 81.38 183 ALA A CA 1
ATOM 1446 C C . ALA A 1 183 ? 22.094 4.194 -27.023 1.00 81.38 183 ALA A C 1
ATOM 1448 O O . ALA A 1 183 ? 23.228 3.729 -26.849 1.00 81.38 183 ALA A O 1
ATOM 1449 N N . GLU A 1 184 ? 21.599 4.476 -28.224 1.00 66.56 184 GLU A N 1
ATOM 1450 C CA . GLU A 1 184 ? 22.491 4.595 -29.364 1.00 66.56 184 GLU A CA 1
ATOM 1451 C C . GLU A 1 184 ? 23.442 5.726 -29.008 1.00 66.56 184 GLU A C 1
ATOM 1453 O O . GLU A 1 184 ? 23.013 6.860 -28.805 1.00 66.56 184 GLU A O 1
ATOM 1458 N N . ALA A 1 185 ? 24.718 5.394 -28.795 1.00 58.16 185 ALA A N 1
ATOM 1459 C CA 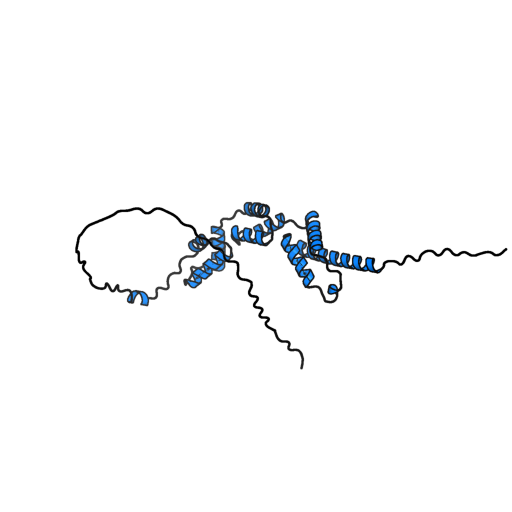. ALA A 1 185 ? 25.712 6.405 -28.501 1.00 58.16 185 ALA A CA 1
ATOM 1460 C C . ALA A 1 185 ? 25.593 7.446 -29.610 1.00 58.16 185 ALA A C 1
ATOM 1462 O O . ALA A 1 185 ? 25.755 7.089 -30.777 1.00 58.16 185 ALA A O 1
ATOM 1463 N N . ALA A 1 186 ? 25.278 8.695 -29.258 1.00 53.22 186 ALA A N 1
ATOM 1464 C CA . ALA A 1 186 ? 25.441 9.807 -30.172 1.00 53.22 186 ALA A CA 1
ATOM 1465 C C . ALA A 1 186 ? 26.882 9.706 -30.679 1.00 53.22 186 ALA A C 1
ATOM 1467 O O . ALA A 1 186 ? 27.830 9.952 -29.930 1.00 53.22 186 ALA A O 1
ATOM 1468 N N . VAL A 1 187 ? 27.046 9.192 -31.900 1.00 49.38 187 VAL A N 1
ATOM 1469 C CA . VAL A 1 187 ? 28.348 8.980 -32.517 1.00 49.38 187 VAL A CA 1
ATOM 1470 C C . VAL A 1 187 ? 28.888 10.375 -32.739 1.00 49.38 187 VAL A C 1
ATOM 1472 O O . VAL A 1 187 ? 28.568 11.015 -33.732 1.00 49.38 187 VAL A O 1
ATOM 1475 N N . ASN A 1 188 ? 29.644 10.879 -31.769 1.00 53.97 188 ASN A N 1
ATOM 1476 C CA . ASN A 1 188 ? 30.303 12.159 -31.893 1.00 53.97 188 ASN A CA 1
ATOM 1477 C C . ASN A 1 188 ? 31.490 11.911 -32.838 1.00 53.97 188 ASN A C 1
ATOM 1479 O O . ASN A 1 188 ? 32.415 11.178 -32.465 1.00 53.97 188 ASN A O 1
ATOM 1483 N N . PRO A 1 189 ? 31.468 12.425 -34.082 1.00 52.72 189 PRO A N 1
ATOM 1484 C CA . PRO A 1 189 ? 32.464 12.071 -35.096 1.00 52.72 189 PRO A CA 1
ATOM 1485 C C . PRO A 1 189 ? 33.896 12.451 -34.680 1.00 52.72 189 PRO A C 1
ATOM 1487 O O . PRO A 1 189 ? 34.860 11.868 -35.172 1.00 52.72 189 PRO A O 1
ATOM 1490 N N . GLU A 1 190 ? 34.046 13.357 -33.713 1.00 53.47 190 GLU A N 1
ATOM 1491 C CA . GLU A 1 190 ? 35.333 13.837 -33.206 1.00 53.47 190 GLU A CA 1
ATOM 1492 C C . GLU A 1 190 ? 36.105 12.795 -32.379 1.00 53.47 190 GLU A C 1
ATOM 1494 O O . GLU A 1 190 ? 37.335 12.819 -32.340 1.00 53.47 190 GLU A O 1
ATOM 1499 N N . THR A 1 191 ? 35.432 11.826 -31.745 1.00 55.56 191 THR A N 1
ATOM 1500 C CA . THR A 1 191 ? 36.121 10.854 -30.872 1.00 55.56 191 THR A CA 1
ATOM 1501 C C . THR A 1 191 ? 36.834 9.753 -31.663 1.00 55.56 191 THR A C 1
ATOM 1503 O O . THR A 1 191 ? 37.792 9.164 -31.167 1.00 55.56 191 THR A O 1
ATOM 1506 N N . ARG A 1 192 ? 36.423 9.499 -32.915 1.00 50.75 192 ARG A N 1
ATOM 1507 C CA . ARG A 1 192 ? 37.102 8.537 -33.804 1.00 50.75 192 ARG A CA 1
ATOM 1508 C C . ARG A 1 192 ? 38.428 9.072 -34.352 1.00 50.75 192 ARG A C 1
ATOM 1510 O O . ARG A 1 192 ? 39.316 8.273 -34.623 1.00 50.75 192 ARG A O 1
ATOM 1517 N N . ALA A 1 193 ? 38.581 10.393 -34.473 1.00 54.28 193 ALA A N 1
ATOM 1518 C CA . ALA A 1 193 ? 39.794 11.014 -35.009 1.00 54.28 193 ALA A CA 1
ATOM 1519 C C . ALA A 1 193 ? 40.980 10.986 -34.024 1.00 54.28 193 ALA A C 1
ATOM 1521 O O . ALA A 1 193 ? 42.128 10.939 -34.453 1.00 54.28 193 ALA A O 1
ATOM 1522 N N . ASN A 1 194 ? 40.716 10.947 -32.712 1.00 56.75 194 ASN A N 1
ATOM 1523 C CA . ASN A 1 194 ? 41.757 10.977 -31.673 1.00 56.75 194 ASN A CA 1
ATOM 1524 C C . ASN A 1 194 ? 42.147 9.594 -31.122 1.00 56.75 194 ASN A C 1
ATOM 1526 O O . ASN A 1 194 ? 43.023 9.500 -30.267 1.00 56.75 194 ASN A O 1
ATOM 1530 N N . ALA A 1 195 ? 41.537 8.513 -31.614 1.00 51.09 195 ALA A N 1
ATOM 1531 C CA . ALA A 1 195 ? 41.868 7.140 -31.234 1.00 51.09 195 ALA A CA 1
ATOM 1532 C C . ALA A 1 195 ? 42.864 6.498 -32.222 1.00 51.09 195 ALA A C 1
ATOM 1534 O O . ALA A 1 195 ? 42.672 5.370 -32.669 1.00 51.09 195 ALA A O 1
ATOM 1535 N N . ALA A 1 196 ? 43.930 7.213 -32.590 1.00 51.81 196 ALA A N 1
ATOM 1536 C CA . ALA A 1 196 ? 45.105 6.571 -33.169 1.00 51.81 196 ALA A CA 1
ATOM 1537 C C . ALA A 1 196 ? 45.889 5.908 -32.021 1.00 51.81 196 ALA A C 1
ATOM 1539 O O . ALA A 1 196 ? 46.219 6.590 -31.048 1.00 51.81 196 ALA A O 1
ATOM 1540 N N . PRO A 1 197 ? 46.194 4.600 -32.069 1.00 50.81 197 PRO A N 1
ATOM 1541 C CA . PRO A 1 197 ? 46.967 3.974 -31.011 1.00 50.81 197 PRO A CA 1
ATOM 1542 C C . PRO A 1 197 ? 48.417 4.462 -31.109 1.00 50.81 197 PRO A C 1
ATOM 1544 O O . PRO A 1 197 ? 49.153 4.072 -32.015 1.00 50.81 197 PRO A O 1
ATOM 1547 N N . SER A 1 198 ? 48.852 5.306 -30.169 1.00 54.84 198 SER A N 1
ATOM 1548 C CA . SER A 1 198 ? 50.274 5.584 -29.970 1.00 54.84 198 SER A CA 1
ATOM 1549 C C . SER A 1 198 ? 50.929 4.334 -29.372 1.00 54.84 198 SER A C 1
ATOM 1551 O O . SER A 1 198 ? 51.084 4.210 -28.156 1.00 54.84 198 SER A O 1
ATOM 1553 N N . PHE A 1 199 ? 51.279 3.366 -30.219 1.00 50.12 199 PHE A N 1
ATOM 1554 C CA . PHE A 1 199 ? 52.156 2.268 -29.828 1.00 50.12 199 PHE A CA 1
ATOM 1555 C C . PHE A 1 199 ? 53.553 2.840 -29.560 1.00 50.12 199 PHE A C 1
ATOM 1557 O O . PHE A 1 199 ? 54.353 3.075 -30.465 1.00 50.12 199 PHE A O 1
ATOM 1564 N N . GLY A 1 200 ? 53.811 3.126 -28.285 1.00 49.03 200 GLY A N 1
ATOM 1565 C CA . GLY A 1 200 ? 55.110 3.531 -27.775 1.00 49.03 200 GLY A CA 1
ATOM 1566 C C . GLY A 1 200 ? 56.129 2.397 -27.884 1.00 49.03 200 GLY A C 1
ATOM 1567 O O . GLY A 1 200 ? 55.936 1.308 -27.351 1.00 49.03 200 GLY A O 1
ATOM 1568 N N . ARG A 1 201 ? 57.213 2.708 -28.594 1.00 51.53 201 ARG A N 1
ATOM 1569 C CA . ARG A 1 201 ? 58.542 2.078 -28.629 1.00 51.53 201 ARG A CA 1
ATOM 1570 C C . ARG A 1 201 ? 58.932 1.180 -27.439 1.00 51.53 201 ARG A C 1
ATOM 1572 O O . ARG A 1 201 ? 59.056 1.641 -26.312 1.00 51.53 201 ARG A O 1
ATOM 1579 N N . SER A 1 202 ? 59.288 -0.058 -27.792 1.00 49.84 202 SER A N 1
ATOM 1580 C CA . SER A 1 202 ? 60.525 -0.787 -27.443 1.00 49.84 202 SER A CA 1
ATOM 1581 C C . SER A 1 202 ? 61.121 -0.639 -26.030 1.00 49.84 202 SER A C 1
ATOM 1583 O O . SER A 1 202 ? 61.838 0.323 -25.750 1.00 49.84 202 SER A O 1
ATOM 1585 N N . ARG A 1 203 ? 61.021 -1.712 -25.233 1.00 44.72 203 ARG A N 1
ATOM 1586 C CA . ARG A 1 203 ? 62.119 -2.192 -24.375 1.00 44.72 203 ARG A CA 1
ATOM 1587 C C . ARG A 1 203 ? 62.260 -3.706 -24.538 1.00 44.72 203 ARG A C 1
ATOM 1589 O O . ARG A 1 203 ? 61.326 -4.446 -24.249 1.00 44.72 203 ARG A O 1
ATOM 1596 N N . SER A 1 204 ? 63.410 -4.121 -25.060 1.00 44.00 204 SER A N 1
ATOM 1597 C CA . SER A 1 204 ? 63.856 -5.516 -25.133 1.00 44.00 204 SER A CA 1
ATOM 1598 C C . SER A 1 204 ? 64.169 -6.072 -23.732 1.00 44.00 204 SER A C 1
ATOM 1600 O O . SER A 1 204 ? 64.408 -5.278 -22.819 1.00 44.00 204 SER A O 1
ATOM 1602 N N . PRO A 1 205 ? 64.184 -7.407 -23.555 1.00 55.72 205 PRO A N 1
ATOM 1603 C CA . PRO A 1 205 ? 64.456 -8.053 -22.277 1.00 55.72 205 PRO A CA 1
ATOM 1604 C C . PRO A 1 205 ? 65.959 -8.308 -22.100 1.00 55.72 205 PRO A C 1
ATOM 1606 O O . PRO A 1 205 ? 66.601 -8.843 -23.001 1.00 55.72 205 PRO A O 1
ATOM 1609 N N . GLU A 1 206 ? 66.511 -7.977 -20.933 1.00 44.03 206 GLU A N 1
ATOM 1610 C CA . GLU A 1 206 ? 67.796 -8.523 -20.492 1.00 44.03 206 GLU A CA 1
ATOM 1611 C C . GLU A 1 206 ? 67.546 -9.675 -19.521 1.00 44.03 206 GLU A C 1
ATOM 1613 O O . GLU A 1 206 ? 66.946 -9.530 -18.457 1.00 44.03 206 GLU A O 1
ATOM 1618 N N . THR A 1 207 ? 67.991 -10.843 -19.962 1.00 43.19 207 THR A N 1
ATOM 1619 C CA . THR A 1 207 ? 68.227 -12.057 -19.195 1.00 43.19 207 THR A CA 1
ATOM 1620 C C . THR A 1 207 ? 69.558 -11.953 -18.458 1.00 43.19 207 THR A C 1
ATOM 1622 O O . THR A 1 207 ? 70.590 -11.818 -19.111 1.00 43.19 207 THR A O 1
ATOM 1625 N N . THR A 1 208 ? 69.561 -12.170 -17.147 1.00 42.62 208 THR A N 1
ATOM 1626 C CA . THR A 1 208 ? 70.679 -12.821 -16.452 1.00 42.62 208 THR A CA 1
ATOM 1627 C C . THR A 1 208 ? 70.120 -13.818 -15.444 1.00 42.62 208 THR A C 1
ATOM 1629 O O . THR A 1 208 ? 69.173 -13.544 -14.710 1.00 42.62 208 THR A O 1
ATOM 1632 N N . ALA A 1 209 ? 70.662 -15.026 -15.525 1.00 38.03 209 ALA A N 1
ATOM 1633 C CA . ALA A 1 209 ? 70.282 -16.202 -14.773 1.00 38.03 209 ALA A CA 1
ATOM 1634 C C . ALA A 1 209 ? 71.146 -16.362 -13.512 1.00 38.03 209 ALA A C 1
ATOM 1636 O O . ALA A 1 209 ? 72.274 -15.879 -13.494 1.00 38.03 209 ALA A O 1
ATOM 1637 N N . ALA A 1 210 ? 70.595 -17.148 -12.579 1.00 40.09 210 ALA A N 1
ATOM 1638 C CA . ALA A 1 210 ? 71.269 -18.030 -11.618 1.00 40.09 210 ALA A CA 1
ATOM 1639 C C . ALA A 1 210 ? 72.037 -17.372 -10.448 1.00 40.09 210 ALA A C 1
ATOM 1641 O O . ALA A 1 210 ? 72.960 -16.595 -10.646 1.00 40.09 210 ALA A O 1
ATOM 1642 N N . ASP A 1 211 ? 71.638 -17.653 -9.204 1.00 38.66 211 ASP A N 1
ATOM 1643 C CA . ASP A 1 211 ? 72.144 -18.819 -8.462 1.00 38.66 211 ASP A CA 1
ATOM 1644 C C . ASP A 1 211 ? 71.468 -18.949 -7.078 1.00 38.66 211 ASP A C 1
ATOM 1646 O O . ASP A 1 211 ? 71.303 -17.978 -6.344 1.00 38.66 211 ASP A O 1
ATOM 1650 N N . ASP A 1 212 ? 71.033 -20.182 -6.814 1.00 37.88 212 ASP A N 1
ATOM 1651 C CA . ASP A 1 212 ? 71.104 -20.984 -5.587 1.00 37.88 212 ASP A CA 1
ATOM 1652 C C . ASP A 1 212 ? 70.747 -20.464 -4.173 1.00 37.88 212 ASP A C 1
ATOM 1654 O O . ASP A 1 212 ? 71.271 -19.486 -3.650 1.00 37.88 212 ASP A O 1
ATOM 1658 N N . ALA A 1 213 ? 69.985 -21.350 -3.510 1.00 42.44 213 ALA A N 1
ATOM 1659 C CA . ALA A 1 213 ? 70.171 -21.862 -2.145 1.00 42.44 213 ALA A CA 1
ATOM 1660 C C . ALA A 1 213 ? 69.188 -21.440 -1.028 1.00 42.44 213 ALA A C 1
ATOM 1662 O O . ALA A 1 213 ? 68.922 -20.272 -0.765 1.00 42.44 213 ALA A O 1
ATOM 1663 N N . ASP A 1 214 ? 68.751 -22.496 -0.329 1.00 39.75 214 ASP A N 1
ATOM 1664 C CA . ASP A 1 214 ? 68.237 -22.599 1.042 1.00 39.75 214 ASP A CA 1
ATOM 1665 C C . ASP A 1 214 ? 66.806 -22.142 1.401 1.00 39.75 214 ASP A C 1
ATOM 1667 O O . ASP A 1 214 ? 66.532 -21.029 1.840 1.00 39.75 214 ASP A O 1
ATOM 1671 N N . ALA A 1 215 ? 65.897 -23.125 1.381 1.00 47.16 215 ALA A N 1
ATOM 1672 C CA . ALA A 1 215 ? 65.019 -23.418 2.528 1.00 47.16 215 ALA A CA 1
ATOM 1673 C C . ALA A 1 215 ? 65.809 -24.300 3.531 1.00 47.16 215 ALA A C 1
ATOM 1675 O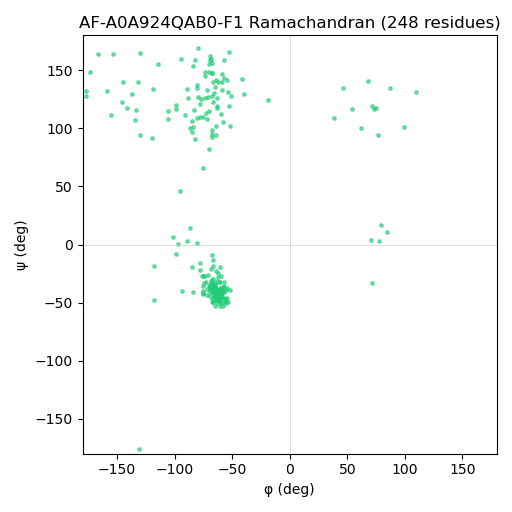 O . ALA A 1 215 ? 66.726 -24.972 3.058 1.00 47.16 215 ALA A O 1
ATOM 1676 N N . PRO A 1 216 ? 65.494 -24.427 4.847 1.00 54.81 216 PRO A N 1
ATOM 1677 C CA . PRO A 1 216 ? 64.185 -24.355 5.530 1.00 54.81 216 PRO A CA 1
ATOM 1678 C C . PRO A 1 216 ? 64.249 -23.407 6.770 1.00 54.81 216 PRO A C 1
ATOM 1680 O O . PRO A 1 216 ? 65.226 -22.694 6.924 1.00 54.81 216 PRO A O 1
ATOM 1683 N N . VAL A 1 217 ? 63.262 -23.186 7.653 1.00 54.72 217 VAL A N 1
ATOM 1684 C CA . VAL A 1 217 ? 62.718 -24.075 8.701 1.00 54.72 217 VAL A CA 1
ATOM 1685 C C . VAL A 1 217 ? 61.487 -23.404 9.341 1.00 54.72 217 VAL A C 1
ATOM 1687 O O . VAL A 1 217 ? 61.395 -22.184 9.460 1.00 54.72 217 VAL A O 1
ATOM 1690 N N . GLU A 1 218 ? 60.557 -24.253 9.760 1.00 43.47 218 GLU A N 1
ATOM 1691 C CA . GLU A 1 218 ? 59.374 -24.027 10.588 1.00 43.47 218 GLU A CA 1
ATOM 1692 C C . GLU A 1 218 ? 59.575 -23.080 11.787 1.00 43.47 218 GLU A C 1
ATOM 1694 O O . GLU A 1 218 ? 60.550 -23.201 12.522 1.00 43.47 218 GLU A O 1
ATOM 1699 N N . PHE A 1 219 ? 58.566 -22.254 12.094 1.00 47.91 219 PHE A N 1
ATOM 1700 C CA . PHE A 1 219 ? 58.213 -21.973 13.488 1.00 47.91 219 PHE A CA 1
ATOM 1701 C C . PHE A 1 219 ? 56.697 -21.874 13.657 1.00 47.91 219 PHE A C 1
ATOM 1703 O O . PHE A 1 219 ? 55.999 -21.042 13.077 1.00 47.91 219 PHE A O 1
ATOM 1710 N N . THR A 1 220 ? 56.193 -22.790 14.468 1.00 42.28 220 THR A N 1
ATOM 1711 C CA . THR A 1 220 ? 54.813 -22.902 14.909 1.00 42.28 220 THR A CA 1
ATOM 1712 C C . THR A 1 220 ? 54.437 -21.825 15.931 1.00 42.28 220 THR A C 1
ATOM 1714 O O . THR A 1 220 ? 55.190 -21.576 16.864 1.00 42.28 220 THR A O 1
ATOM 1717 N N . ARG A 1 221 ? 53.176 -21.382 15.828 1.00 41.25 221 ARG A N 1
ATOM 1718 C CA . ARG A 1 221 ? 52.201 -21.125 16.911 1.00 41.25 221 ARG A CA 1
ATOM 1719 C C . ARG A 1 221 ? 52.384 -19.973 17.924 1.00 41.25 221 ARG A C 1
ATOM 1721 O O . ARG A 1 221 ? 53.404 -19.791 18.566 1.00 41.25 221 ARG A O 1
ATOM 1728 N N . THR A 1 222 ? 51.200 -19.401 18.189 1.00 45.12 222 THR A N 1
ATOM 1729 C CA . THR A 1 222 ? 50.666 -18.820 19.439 1.00 45.12 222 THR A CA 1
ATOM 1730 C C . THR A 1 222 ? 51.210 -17.481 19.927 1.00 45.12 222 THR A C 1
ATOM 1732 O O . THR A 1 222 ? 52.323 -17.407 20.418 1.00 45.12 222 THR A O 1
ATOM 1735 N N . SER A 1 223 ? 50.328 -16.476 19.984 1.00 47.50 223 SER A N 1
ATOM 1736 C CA . SER A 1 223 ? 49.702 -16.081 21.260 1.00 47.50 223 SER A CA 1
ATOM 1737 C C . SER A 1 223 ? 48.672 -14.961 21.072 1.00 47.50 223 SER A C 1
ATOM 1739 O O . SER A 1 223 ? 48.978 -13.902 20.526 1.00 47.50 223 SER A O 1
ATOM 1741 N N . GLU A 1 224 ? 47.466 -15.194 21.587 1.00 48.50 224 GLU A N 1
ATOM 1742 C CA . GLU A 1 224 ? 46.517 -14.164 22.013 1.00 48.50 224 GLU A CA 1
ATOM 1743 C C . GLU A 1 224 ? 47.157 -13.192 23.016 1.00 48.50 224 GLU A C 1
ATOM 1745 O O . GLU A 1 224 ? 47.829 -13.632 23.941 1.00 48.50 224 GLU A O 1
ATOM 1750 N N . THR A 1 225 ? 46.842 -11.897 22.915 1.00 52.66 225 THR A N 1
ATOM 1751 C CA . THR A 1 225 ? 46.601 -10.985 24.055 1.00 52.66 225 THR A CA 1
ATOM 1752 C C . THR A 1 225 ? 45.688 -9.855 23.539 1.00 52.66 225 THR A C 1
ATOM 1754 O O . THR A 1 225 ? 45.969 -9.245 22.518 1.00 52.66 225 THR A O 1
ATOM 1757 N N . LYS A 1 226 ? 44.427 -9.766 23.976 1.00 42.94 226 LYS A N 1
ATOM 1758 C CA . LYS A 1 226 ? 43.886 -9.148 25.204 1.00 42.94 226 LYS A CA 1
ATOM 1759 C C . LYS A 1 226 ? 43.588 -7.643 25.053 1.00 42.94 226 LYS A C 1
ATOM 1761 O O . LYS A 1 226 ? 44.438 -6.860 24.659 1.00 42.94 226 LYS A O 1
ATOM 1766 N N . SER A 1 227 ? 42.400 -7.287 25.560 1.00 47.91 227 SER A N 1
ATOM 1767 C CA . SER A 1 227 ? 41.948 -5.969 26.051 1.00 47.91 227 SER A CA 1
ATOM 1768 C C . SER A 1 227 ? 41.107 -5.135 25.065 1.00 47.91 227 SER A C 1
ATOM 1770 O O . SER A 1 227 ? 41.609 -4.626 24.076 1.00 47.91 227 SER A O 1
ATOM 1772 N N . SER A 1 228 ? 39.774 -5.085 25.192 1.00 42.38 228 SER A N 1
ATOM 1773 C CA . SER A 1 228 ? 38.979 -4.349 26.202 1.00 42.38 228 SER A CA 1
ATOM 1774 C C . SER A 1 228 ? 39.175 -2.827 26.157 1.00 42.38 228 SER A C 1
ATOM 1776 O O . SER A 1 228 ? 40.100 -2.315 26.781 1.00 42.38 228 SER A O 1
ATOM 1778 N N . ALA A 1 229 ? 38.236 -2.101 25.531 1.00 45.16 229 ALA A N 1
ATOM 1779 C CA . ALA A 1 229 ? 37.865 -0.742 25.940 1.00 45.16 229 ALA A CA 1
ATOM 1780 C C . ALA A 1 229 ? 36.457 -0.342 25.443 1.00 45.16 229 ALA A C 1
ATOM 1782 O O . ALA A 1 229 ? 36.095 -0.529 24.286 1.00 45.16 229 ALA A O 1
ATOM 1783 N N . ALA A 1 230 ? 35.700 0.205 26.391 1.00 49.56 230 ALA A N 1
ATOM 1784 C CA . ALA A 1 230 ? 34.303 0.637 26.441 1.00 49.56 230 ALA A CA 1
ATOM 1785 C C . ALA A 1 230 ? 33.787 1.619 25.350 1.00 49.56 230 ALA A C 1
ATOM 1787 O O . ALA A 1 230 ? 34.572 2.273 24.660 1.00 49.56 230 ALA A O 1
ATOM 1788 N N . PRO A 1 231 ? 32.446 1.782 25.232 1.00 54.16 231 PRO A N 1
ATOM 1789 C CA . PRO A 1 231 ? 31.804 2.588 24.193 1.00 54.16 231 PRO A CA 1
ATOM 1790 C C . PRO A 1 231 ? 31.822 4.093 24.506 1.00 54.16 231 PRO A C 1
ATOM 1792 O O . PRO A 1 231 ? 31.509 4.519 25.619 1.00 54.16 231 PRO A O 1
ATOM 1795 N N . LYS A 1 232 ? 32.124 4.923 23.499 1.00 53.31 232 LYS A N 1
ATOM 1796 C CA . LYS A 1 232 ? 31.995 6.384 23.603 1.00 53.31 232 LYS A CA 1
ATOM 1797 C C . LYS A 1 232 ? 30.552 6.841 23.402 1.00 53.31 232 LYS A C 1
ATOM 1799 O O . LYS A 1 232 ? 29.840 6.405 22.500 1.00 53.31 232 LYS A O 1
ATOM 1804 N N . ALA A 1 233 ? 30.172 7.743 24.296 1.00 48.94 233 ALA A N 1
ATOM 1805 C CA . ALA A 1 233 ? 28.858 8.308 24.494 1.00 48.94 233 ALA A CA 1
ATOM 1806 C C . ALA A 1 233 ? 28.359 9.199 23.345 1.00 48.94 233 ALA A C 1
ATOM 1808 O O . ALA A 1 233 ? 29.110 9.813 22.589 1.00 48.94 233 ALA A O 1
ATOM 1809 N N . ARG A 1 234 ? 27.028 9.276 23.316 1.00 45.56 234 ARG A N 1
ATOM 1810 C CA . ARG A 1 234 ? 26.151 10.197 22.591 1.00 45.56 234 ARG A CA 1
ATOM 1811 C C . ARG A 1 234 ? 26.678 11.637 22.560 1.00 45.56 234 ARG A C 1
ATOM 1813 O O . ARG A 1 234 ? 26.902 12.236 23.606 1.00 45.56 234 ARG A O 1
ATOM 1820 N N . SER A 1 235 ? 26.724 12.218 21.362 1.00 46.66 235 SER A N 1
ATOM 1821 C CA . SER A 1 235 ? 26.755 13.668 21.162 1.00 46.66 235 SER A CA 1
ATOM 1822 C C . SER A 1 235 ? 25.390 14.130 20.659 1.00 46.66 235 SER A C 1
ATOM 1824 O O . SER A 1 235 ? 24.975 13.848 19.534 1.00 46.66 235 SER A O 1
ATOM 1826 N N . SER A 1 236 ? 24.672 14.807 21.547 1.00 50.25 236 SER A N 1
ATOM 1827 C CA . SER A 1 236 ? 23.527 15.651 21.250 1.00 50.25 236 SER A CA 1
ATOM 1828 C C . SER A 1 236 ? 24.018 16.936 20.587 1.00 50.25 236 SER A C 1
ATOM 1830 O O . SER A 1 236 ? 24.636 17.768 21.247 1.00 50.25 236 SER A O 1
ATOM 1832 N N . PHE A 1 237 ? 23.694 17.141 19.312 1.00 45.00 237 PHE A N 1
ATOM 1833 C CA . PHE A 1 237 ? 23.753 18.473 18.716 1.00 45.00 237 PHE A CA 1
ATOM 1834 C C . PHE A 1 237 ? 22.366 18.870 18.231 1.00 45.00 237 PHE A C 1
ATOM 1836 O O . PHE A 1 237 ? 21.942 18.571 17.115 1.00 45.00 237 PHE A O 1
ATOM 1843 N N . GLY A 1 238 ? 21.646 19.539 19.130 1.00 43.22 238 GLY A N 1
ATOM 1844 C CA . GLY A 1 238 ? 20.491 20.338 18.776 1.00 43.22 238 GLY A CA 1
ATOM 1845 C C . GLY A 1 238 ? 20.934 21.523 17.924 1.00 43.22 238 GLY A C 1
ATOM 1846 O O . GLY A 1 238 ? 21.843 22.267 18.284 1.00 43.22 238 GLY A O 1
ATOM 1847 N N . ARG A 1 239 ? 20.256 21.720 16.798 1.00 47.53 239 ARG A N 1
ATOM 1848 C CA . ARG A 1 239 ? 20.115 23.040 16.186 1.00 47.53 239 ARG A CA 1
ATOM 1849 C C . ARG A 1 239 ? 18.644 23.260 15.883 1.00 47.53 239 ARG A C 1
ATOM 1851 O O . ARG A 1 239 ? 18.130 22.838 14.852 1.00 47.53 239 ARG A O 1
ATOM 1858 N N . ALA A 1 240 ? 17.985 23.914 16.833 1.00 45.38 240 ALA A N 1
ATOM 1859 C CA . ALA A 1 240 ? 16.729 24.602 16.611 1.00 45.38 240 ALA A CA 1
ATOM 1860 C C . ALA A 1 240 ? 16.974 25.745 15.613 1.00 45.38 240 ALA A C 1
ATOM 1862 O O . ALA A 1 240 ? 17.869 26.567 15.810 1.00 45.38 240 ALA A O 1
ATOM 1863 N N . ARG A 1 241 ? 16.194 25.786 14.531 1.00 50.53 241 ARG A N 1
ATOM 1864 C CA . ARG A 1 241 ? 16.049 26.975 13.685 1.00 50.53 241 ARG A CA 1
ATOM 1865 C C . ARG A 1 241 ? 14.759 27.683 14.106 1.00 50.53 241 ARG A C 1
ATOM 1867 O O . ARG A 1 241 ? 13.705 27.057 14.007 1.00 50.53 241 ARG A O 1
ATOM 1874 N N . PRO A 1 242 ? 14.803 28.945 14.558 1.00 53.25 242 PRO A N 1
ATOM 1875 C CA . PRO A 1 242 ? 13.596 29.731 14.770 1.00 53.25 242 PRO A CA 1
ATOM 1876 C C . PRO A 1 242 ? 13.085 30.240 13.416 1.00 53.25 242 PRO A C 1
ATOM 1878 O O . PRO A 1 242 ? 13.807 30.926 12.694 1.00 53.25 242 PRO A O 1
ATOM 1881 N N . TRP A 1 243 ? 11.852 29.887 13.049 1.00 44.97 243 TRP A N 1
ATOM 1882 C CA . TRP A 1 243 ? 11.128 30.578 11.980 1.00 44.97 243 TRP A CA 1
ATOM 1883 C C . TRP A 1 243 ? 10.359 31.747 12.585 1.00 44.97 243 TRP A C 1
ATOM 1885 O O . TRP A 1 243 ? 9.648 31.597 13.578 1.00 44.97 243 TRP A O 1
ATOM 1895 N N . GLY A 1 244 ? 10.608 32.920 12.010 1.00 47.62 244 GLY A N 1
ATOM 1896 C CA . GLY A 1 244 ? 10.204 34.214 12.524 1.00 47.62 244 GLY A CA 1
ATOM 1897 C C . GLY A 1 244 ? 8.698 34.436 12.518 1.00 47.62 244 GLY A C 1
ATOM 1898 O O . GLY A 1 244 ? 7.993 34.115 11.565 1.00 47.62 244 GLY A O 1
ATOM 1899 N N . SER A 1 245 ? 8.262 35.064 13.603 1.00 43.19 245 SER A N 1
ATOM 1900 C CA . SER A 1 245 ? 7.038 35.842 13.701 1.00 43.19 245 SER A CA 1
ATOM 1901 C C . SER A 1 245 ? 7.162 37.105 12.842 1.00 43.19 245 SER A C 1
ATOM 1903 O O . SER A 1 245 ? 8.118 37.865 13.000 1.00 43.19 245 SER A O 1
ATOM 1905 N N . LYS A 1 246 ? 6.188 37.348 11.963 1.00 55.41 246 LYS A N 1
ATOM 1906 C CA . LYS A 1 246 ? 5.784 38.700 11.564 1.00 55.41 246 LYS A CA 1
ATOM 1907 C C . LYS A 1 246 ? 4.264 38.755 11.581 1.00 55.41 246 LYS A C 1
ATOM 1909 O O . LYS A 1 246 ? 3.595 38.159 10.743 1.00 55.41 246 LYS A O 1
ATOM 1914 N N . ASN A 1 247 ? 3.773 39.445 12.599 1.00 51.41 247 ASN A N 1
ATOM 1915 C CA . ASN A 1 247 ? 2.408 39.908 12.737 1.00 51.41 247 ASN A CA 1
ATOM 1916 C C . ASN A 1 247 ? 2.229 41.245 11.997 1.00 51.41 247 ASN A C 1
ATOM 1918 O O . ASN A 1 247 ? 3.164 42.036 11.915 1.00 51.41 247 ASN A O 1
ATOM 1922 N N . ASP A 1 248 ? 0.975 41.461 11.601 1.00 44.44 248 ASP A N 1
ATOM 1923 C CA . ASP A 1 248 ? 0.232 42.724 11.540 1.00 44.44 248 ASP A CA 1
ATOM 1924 C C . ASP A 1 248 ? 0.503 43.777 10.440 1.00 44.44 248 ASP A C 1
ATOM 1926 O O . ASP A 1 248 ? 1.541 44.424 10.376 1.00 44.44 248 ASP A O 1
ATOM 1930 N N . ARG A 1 249 ? -0.581 43.980 9.668 1.00 46.69 249 ARG A N 1
ATOM 1931 C CA . ARG A 1 249 ? -1.303 45.241 9.386 1.00 46.69 249 ARG A CA 1
ATOM 1932 C C . ARG A 1 249 ? -0.509 46.432 8.840 1.00 46.69 249 ARG A C 1
ATOM 1934 O O . ARG A 1 249 ? 0.213 47.092 9.578 1.00 46.69 249 ARG A O 1
ATOM 1941 N N . GLN A 1 250 ? -0.864 46.834 7.621 1.00 52.12 250 GLN A N 1
ATOM 1942 C CA . GLN A 1 250 ? -1.884 47.867 7.371 1.00 52.12 250 GLN A CA 1
ATOM 1943 C C . GLN A 1 250 ? -2.666 47.504 6.109 1.00 52.12 250 GLN A C 1
ATOM 1945 O O . GLN A 1 250 ? -2.068 46.830 5.241 1.00 52.12 250 GLN A O 1
#

Nearest PDB structures (foldseek):
  3dfg-assembly1_A  TM=8.737E-01  e=4.729E-07  Xanthomonas campestris pv. campestris
  3c1d-assembly3_B  TM=7.157E-01  e=1.589E-05  unclassified
  3c1d-assembly3_A  TM=7.208E-01  e=3.412E-05  unclassified

Foldseek 3Di:
DDDDPDDDPDPPPPPPVVVVVLVVLVVVVLVVLLVVLLVVLVVHAAFLQRSLVVSVVVLVPDDPVNVPHDRDDSVSSNVSSVVCVVVVSHDLLRVLLVLLVVCQLPADLVLSLVVSVVRVRDNVSNVVSSVPRDDDLLVSLLVNLCVPPVDAAQAPVSLVVSLVVNVVRVDDSVSSPVNHDHHPPPPPVVVVVPPDDPPDDDDDDDDDDDDDDDDDDDDDDDDDDDDDDDDDDDDDDDDDDDDDDDDDDD

Sequence (250 aa):
MQLALTFPQLPISVNNRVMSSEDADKQEAAKKLRNKALRLLTTREHSREELLRKLAQAKVSRSRQEARAPKPDKDDIATLVDGLAAQGWQSDDRYAEAIVRRLAGQASRRFIGEKLAQAGIKKDVAATALEALEQDEMAVALALWTRRFGDAPKDDKDRQRQIRFLLSRGFHLGDAFKLVPRAEAAVNPETRANAAPSFGRSRSPETTAADDADAPVEFTRTSETKSSAAPKARSSFGRARPWGSKNDRQ

pLDDT: mean 75.43, std 20.69, range [37.88, 97.0]